Protein AF-X0KEA1-F1 (afdb_monomer_lite)

pLDDT: mean 82.16, std 13.82, range [30.66, 97.56]

Foldseek 3Di:
DVLVVLVVVVLVVVLVVLVVVVVDPDDDDVVCCVQCVDSVSSNVVSVVLPDDADSLVSVQVPDPDHDDPVSVVVGDPDDDAQAKDKDKDWDDDPPDDIDIDIDIDGRDVPDDDDDDDDPDDPVRVVVVVVVVVVVVVVVVVVCVVVVVVVCVVCVVVVVVVVVVVVVVCVVPPDPVNVVVVVVVCVVCVVVLVVQLVVQQVVLVLADPQVRHRGSDVVRSVVVCPDPVNVCCVPPNCAFDADVLVRDTHNDPVVVVVCCVDPVNVVSVPD

InterPro domains:
  IPR013087 Zinc finger C2H2-type [PF12874] (205-229)
  IPR013087 Zinc finger C2H2-type [PF12874] (240-264)
  IPR013087 Zinc finger C2H2-type [PS00028] (207-229)
  IPR013087 Zinc finger C2H2-type [PS00028] (242-264)
  IPR013087 Zinc finger C2H2-type [SM00355] (205-229)
  IPR013087 Zinc finger C2H2-type [SM00355] (240-264)
  IPR036236 Zinc finger C2H2 superfamily [SSF57667] (237-269)

Sequence (270 aa):
MEQADALTHLTKVLFLLCWCLLNLPDYQHPCYKHVCSNFATLGSLLKLAGLSCPSQLSDMLSMVTPPSLVQLKSLPDEAPRGLWGVYLLVFEKPGCLPAIYIGSGTASQGGEGSTVGLGFTPEQLEAIAEERRERERVYQEKYRKEHLEYHKEYRKEHLEYHKEYQKSLRANPTPEFRARNNRNNIKQQPGTKLRQQQAVANKTYYCPVCKVACRDHAGLVRHNNTPKHHKKTLMGDSDYICGPCDISFKYLSAYKTHCRSKGHLERTQY

Radius of gyration: 39.69 Å; chains: 1; bounding box: 100×49×113 Å

Organism: Fusarium odoratissimum (strain NRRL 54006) (NCBI:txid1089451)

Structure (mmCIF, N/CA/C/O backbone):
data_AF-X0KEA1-F1
#
_entry.id   AF-X0KEA1-F1
#
loop_
_atom_site.group_PDB
_atom_site.id
_atom_site.type_symbol
_atom_site.label_atom_id
_atom_site.label_alt_id
_atom_site.label_comp_id
_atom_site.label_asym_id
_atom_site.label_entity_id
_atom_site.label_seq_id
_atom_site.pdbx_PDB_ins_code
_atom_site.Cartn_x
_atom_site.Cartn_y
_atom_site.Cartn_z
_atom_site.occupancy
_atom_site.B_iso_or_equiv
_atom_site.auth_seq_id
_atom_site.auth_comp_id
_atom_site.auth_asym_id
_atom_site.auth_atom_id
_atom_site.pdbx_PDB_model_num
ATOM 1 N N . MET A 1 1 ? -21.680 -2.104 55.079 1.00 43.06 1 MET A N 1
ATOM 2 C CA . MET A 1 1 ? -20.614 -1.075 55.054 1.00 43.06 1 MET A CA 1
ATOM 3 C C . MET A 1 1 ? -19.546 -1.406 54.008 1.00 43.06 1 MET A C 1
ATOM 5 O O . MET A 1 1 ? -19.117 -0.510 53.304 1.00 43.06 1 MET A O 1
ATOM 9 N N . GLU A 1 2 ? -19.216 -2.687 53.831 1.00 47.44 2 GLU A N 1
ATOM 10 C CA . GLU A 1 2 ? -18.198 -3.215 52.901 1.00 47.44 2 GLU A CA 1
ATOM 11 C C . GLU A 1 2 ? -18.506 -2.994 51.399 1.00 47.44 2 GLU A C 1
ATOM 13 O O . GLU A 1 2 ? -17.644 -2.582 50.630 1.00 47.44 2 GLU A O 1
ATOM 18 N N . GLN A 1 3 ? -19.769 -3.143 50.980 1.00 45.22 3 GLN A N 1
ATOM 19 C CA . GLN A 1 3 ? -20.179 -3.014 49.569 1.00 45.22 3 GLN A CA 1
ATOM 20 C C . GLN A 1 3 ? -20.133 -1.568 49.029 1.00 45.22 3 GLN A C 1
ATOM 22 O O . GLN A 1 3 ? -19.879 -1.350 47.845 1.00 45.22 3 GLN A O 1
ATOM 27 N N . ALA A 1 4 ? -20.346 -0.571 49.899 1.00 52.44 4 ALA A N 1
ATOM 28 C CA . ALA A 1 4 ? -20.246 0.846 49.537 1.00 52.44 4 ALA A CA 1
ATOM 29 C C . ALA A 1 4 ? -18.783 1.281 49.344 1.00 52.44 4 ALA A C 1
ATOM 31 O O . ALA A 1 4 ? -18.488 2.113 48.484 1.00 52.44 4 ALA A O 1
ATOM 32 N N . ASP A 1 5 ? -17.864 0.691 50.109 1.00 56.06 5 ASP A N 1
ATOM 33 C CA . ASP A 1 5 ? -16.433 0.984 50.026 1.00 56.06 5 ASP A CA 1
ATOM 34 C C . ASP A 1 5 ? -15.822 0.357 48.760 1.00 56.06 5 ASP A C 1
ATOM 36 O O . ASP A 1 5 ? -15.125 1.022 47.992 1.00 56.06 5 ASP A O 1
ATOM 40 N N . ALA A 1 6 ? -16.212 -0.881 48.441 1.00 52.56 6 ALA A N 1
ATOM 41 C CA . ALA A 1 6 ? -15.801 -1.594 47.231 1.00 52.56 6 ALA A CA 1
ATOM 42 C C . ALA A 1 6 ? -16.227 -0.875 45.928 1.00 52.56 6 ALA A C 1
ATOM 44 O O . ALA A 1 6 ? -15.405 -0.640 45.035 1.00 52.56 6 ALA A O 1
ATOM 45 N N . LEU A 1 7 ? -17.481 -0.403 45.857 1.00 56.00 7 LEU A N 1
ATOM 46 C CA . LEU A 1 7 ? -17.979 0.419 44.743 1.00 56.00 7 LEU A CA 1
ATOM 47 C C . LEU A 1 7 ? -17.205 1.746 44.617 1.00 56.00 7 LEU A C 1
ATOM 49 O O . LEU A 1 7 ? -16.938 2.232 43.513 1.00 56.00 7 LEU A O 1
ATOM 53 N N . THR A 1 8 ? -16.783 2.312 45.750 1.00 66.62 8 THR A N 1
ATOM 54 C CA . THR A 1 8 ? -15.976 3.537 45.801 1.00 66.62 8 THR A CA 1
ATOM 55 C C . THR A 1 8 ? -14.557 3.302 45.269 1.00 66.62 8 THR A C 1
ATOM 57 O O . THR A 1 8 ? -14.023 4.156 44.557 1.00 66.62 8 THR A O 1
ATOM 60 N N . HIS A 1 9 ? -13.947 2.146 45.547 1.00 69.25 9 HIS A N 1
ATOM 61 C CA . HIS A 1 9 ? -12.633 1.776 45.013 1.00 69.25 9 HIS A CA 1
ATOM 62 C C . HIS A 1 9 ? -12.655 1.550 43.500 1.00 69.25 9 HIS A C 1
ATOM 64 O O . HIS A 1 9 ? -11.823 2.127 42.797 1.00 69.25 9 HIS A O 1
ATOM 70 N N . LEU A 1 10 ? -13.635 0.803 42.982 1.00 71.31 10 LEU A N 1
ATOM 71 C CA . LEU A 1 10 ? -13.785 0.598 41.539 1.00 71.31 10 LEU A CA 1
ATOM 72 C C . LEU A 1 10 ? -13.966 1.926 40.800 1.00 71.31 10 LEU A C 1
ATOM 74 O O . LEU A 1 10 ? -13.291 2.191 39.807 1.00 71.31 10 LEU A O 1
ATOM 78 N N . THR A 1 11 ? -14.832 2.795 41.321 1.00 73.12 11 THR A N 1
ATOM 79 C CA . THR A 1 11 ? -15.087 4.108 40.718 1.00 73.12 11 THR A CA 1
ATOM 80 C C . THR A 1 11 ? -13.820 4.967 40.691 1.00 73.12 11 THR A C 1
ATOM 82 O O . THR A 1 11 ? -13.554 5.633 39.693 1.00 73.12 11 THR A O 1
ATOM 85 N N . LYS A 1 12 ? -12.987 4.914 41.742 1.00 77.31 12 LYS A N 1
ATOM 86 C CA . LYS A 1 12 ? -11.679 5.595 41.778 1.00 77.31 12 LYS A CA 1
ATOM 87 C C . LYS A 1 12 ? -10.703 5.026 40.746 1.00 77.31 12 LYS A C 1
ATOM 89 O O . LYS A 1 12 ? -10.039 5.800 40.061 1.00 77.31 12 LYS A O 1
ATOM 94 N N . VAL A 1 13 ? -10.622 3.701 40.613 1.00 79.62 13 VAL A N 1
ATOM 95 C CA . VAL A 1 13 ? -9.750 3.044 39.625 1.00 79.62 13 VAL A CA 1
ATOM 96 C C . VAL A 1 13 ? -10.181 3.405 38.205 1.00 79.62 13 VAL A C 1
ATOM 98 O O . VAL A 1 13 ? -9.351 3.844 37.412 1.00 79.62 13 VAL A O 1
ATOM 101 N N . LEU A 1 14 ? -11.477 3.303 37.897 1.00 78.94 14 LEU A N 1
ATOM 102 C CA . LEU A 1 14 ? -12.030 3.695 36.599 1.00 78.94 14 LEU A CA 1
ATOM 103 C C . LEU A 1 14 ? -11.776 5.172 36.303 1.00 78.94 14 LEU A C 1
ATOM 105 O O . LEU A 1 14 ? -11.380 5.516 35.195 1.00 78.94 14 LEU A O 1
ATOM 109 N N . PHE A 1 15 ? -11.946 6.042 37.295 1.00 83.81 15 PHE A N 1
ATOM 110 C CA . PHE A 1 15 ? -11.674 7.466 37.152 1.00 83.81 15 PHE A CA 1
ATOM 111 C C . PHE A 1 15 ? -10.218 7.754 36.783 1.00 83.81 15 PHE A C 1
ATOM 113 O O . PHE A 1 15 ? -9.962 8.489 35.828 1.00 83.81 15 PHE A O 1
ATOM 120 N N . LEU A 1 16 ? -9.269 7.132 37.488 1.00 85.81 16 LEU A N 1
ATOM 121 C CA . LEU A 1 16 ? -7.843 7.274 37.199 1.00 85.81 16 LEU A CA 1
ATOM 122 C C . LEU A 1 16 ? -7.481 6.693 35.829 1.00 85.81 16 LEU A C 1
ATOM 124 O O . LEU A 1 16 ? -6.775 7.346 35.066 1.00 85.81 16 LEU A O 1
ATOM 128 N N . LEU A 1 17 ? -7.994 5.508 35.486 1.00 86.06 17 LEU A N 1
ATOM 129 C CA . LEU A 1 17 ? -7.761 4.885 34.182 1.00 86.06 17 LEU A CA 1
ATOM 130 C C . LEU A 1 17 ? -8.300 5.751 33.043 1.00 86.06 17 LEU A C 1
ATOM 132 O O . LEU A 1 17 ? -7.566 6.032 32.099 1.00 86.06 17 LEU A O 1
ATOM 136 N N . CYS A 1 18 ? -9.540 6.232 33.148 1.00 85.69 18 CYS A N 1
ATOM 137 C CA . CYS A 1 18 ? -10.126 7.150 32.176 1.00 85.69 18 CYS A CA 1
ATOM 138 C C . CYS A 1 18 ? -9.282 8.418 32.033 1.00 85.69 18 CYS A C 1
ATOM 140 O O . CYS A 1 18 ? -9.019 8.850 30.914 1.00 85.69 18 CYS A O 1
ATOM 142 N N . TRP A 1 19 ? -8.802 8.988 33.141 1.00 88.75 19 TRP A N 1
ATOM 143 C CA . TRP A 1 19 ? -7.927 10.155 33.087 1.00 88.75 19 TRP A CA 1
ATOM 144 C C . TRP A 1 19 ? -6.600 9.857 32.381 1.00 88.75 19 TRP A C 1
ATOM 146 O O . TRP A 1 19 ? -6.182 10.630 31.522 1.00 88.75 19 TRP A O 1
ATOM 156 N N . CYS A 1 20 ? -5.960 8.724 32.671 1.00 87.44 20 CYS A N 1
ATOM 157 C CA . CYS A 1 20 ? -4.745 8.300 31.977 1.00 87.44 20 CYS A CA 1
ATOM 158 C C . CYS A 1 20 ? -4.987 8.115 30.473 1.00 87.44 20 CYS A C 1
ATOM 160 O O . CYS A 1 20 ? -4.206 8.618 29.669 1.00 87.44 20 CYS A O 1
ATOM 162 N N . LEU A 1 21 ? -6.089 7.462 30.085 1.00 85.19 21 LEU A N 1
ATOM 163 C CA . LEU A 1 21 ? -6.462 7.252 28.682 1.00 85.19 21 LEU A CA 1
ATOM 164 C C . LEU A 1 21 ? -6.697 8.573 27.941 1.00 85.19 21 LEU A C 1
ATOM 166 O O . LEU A 1 21 ? -6.259 8.707 26.802 1.00 85.19 21 LEU A O 1
ATOM 170 N N . LEU A 1 22 ? -7.313 9.561 28.601 1.00 83.94 22 LEU A N 1
ATOM 171 C CA . LEU A 1 22 ? -7.492 10.928 28.088 1.00 83.94 22 LEU A CA 1
ATOM 172 C C . LEU A 1 22 ? -6.191 11.738 28.010 1.00 83.94 22 LEU A C 1
ATOM 174 O O . LEU A 1 22 ? -6.159 12.806 27.402 1.00 83.94 22 LEU A O 1
ATOM 178 N N . ASN A 1 23 ? -5.090 11.231 28.556 1.00 82.75 23 ASN A N 1
ATOM 179 C CA . ASN A 1 23 ? -3.780 11.876 28.491 1.00 82.75 23 ASN A CA 1
ATOM 180 C C . ASN A 1 23 ? -2.729 11.028 27.757 1.00 82.75 23 ASN A C 1
ATOM 182 O O . ASN A 1 23 ? -1.557 11.405 27.732 1.00 82.75 23 ASN A O 1
ATOM 186 N N . LEU A 1 24 ? -3.127 9.918 27.122 1.00 83.88 24 LEU A N 1
ATOM 187 C CA . LEU A 1 24 ? -2.220 9.155 26.269 1.00 83.88 24 LEU A CA 1
ATOM 188 C C . LEU A 1 24 ? -1.744 10.006 25.078 1.00 83.88 24 LEU A C 1
ATOM 190 O O . LEU A 1 24 ? -2.546 10.749 24.505 1.00 83.88 24 LEU A O 1
ATOM 194 N N . PRO A 1 25 ? -0.463 9.883 24.683 1.00 76.44 25 PRO A N 1
ATOM 195 C CA . PRO A 1 25 ? 0.113 10.632 23.565 1.00 76.44 25 PRO A CA 1
ATOM 196 C C . PRO A 1 25 ? -0.398 10.163 22.192 1.00 76.44 25 PRO A C 1
ATOM 198 O O . PRO A 1 25 ? -0.182 10.851 21.196 1.00 76.44 25 PRO A O 1
ATOM 201 N N . ASP A 1 26 ? -1.066 9.008 22.139 1.00 79.94 26 ASP A N 1
ATOM 202 C CA . ASP A 1 26 ? -1.694 8.466 20.937 1.00 79.94 26 ASP A CA 1
ATOM 203 C C . ASP A 1 26 ? -2.937 9.264 20.507 1.00 79.94 26 ASP A C 1
ATOM 205 O O . ASP A 1 26 ? -3.415 10.177 21.187 1.00 79.94 26 ASP A O 1
ATOM 209 N N . TYR A 1 27 ? -3.485 8.914 19.342 1.00 74.19 27 TYR A N 1
ATOM 210 C CA . TYR A 1 27 ? -4.684 9.555 18.816 1.00 74.19 27 TYR A CA 1
ATOM 211 C C . TYR A 1 27 ? -5.868 9.425 19.788 1.00 74.19 27 TYR A C 1
ATOM 213 O O . TYR A 1 27 ? -6.348 8.329 20.073 1.00 74.19 27 TYR A O 1
ATOM 221 N N . GLN A 1 28 ? -6.389 10.572 20.223 1.00 74.50 28 GLN A N 1
ATOM 222 C CA . GLN A 1 28 ? -7.662 10.684 20.924 1.00 74.50 28 GLN A CA 1
ATOM 223 C C . GLN A 1 28 ? -8.645 11.495 20.101 1.00 74.50 28 GLN A C 1
ATOM 225 O O . GLN A 1 28 ? -8.301 12.540 19.541 1.00 74.50 28 GLN A O 1
ATOM 230 N N . HIS A 1 29 ? -9.899 11.055 20.105 1.00 76.62 29 HIS A N 1
ATOM 231 C CA . HIS A 1 29 ? -10.962 11.800 19.459 1.00 76.62 29 HIS A CA 1
ATOM 232 C C . HIS A 1 29 ? -11.144 13.180 20.138 1.00 76.62 29 HIS A C 1
ATOM 234 O O . HIS A 1 29 ? -11.318 13.232 21.360 1.00 76.62 29 HIS A O 1
ATOM 240 N N . PRO A 1 30 ? -11.150 14.302 19.386 1.00 79.12 30 PRO A N 1
ATOM 241 C CA . PRO A 1 30 ? -11.191 15.655 19.955 1.00 79.12 30 PRO A CA 1
ATOM 242 C C . PRO A 1 30 ? -12.378 15.929 20.887 1.00 79.12 30 PRO A C 1
ATOM 244 O O . PRO A 1 30 ? -12.256 16.722 21.821 1.00 79.12 30 PRO A O 1
ATOM 247 N N . CYS A 1 31 ? -13.515 15.252 20.673 1.00 80.81 31 CYS A N 1
ATOM 248 C CA . CYS A 1 31 ? -14.700 15.419 21.522 1.00 80.81 31 CYS A CA 1
ATOM 249 C C . CYS A 1 31 ? -14.419 15.102 22.998 1.00 80.81 31 CYS A C 1
ATOM 251 O O . CYS A 1 31 ? -14.942 15.791 23.868 1.00 80.81 31 CYS A O 1
ATOM 253 N N . TYR A 1 32 ? -13.554 14.128 23.296 1.00 81.19 32 TYR A N 1
ATOM 254 C CA . TYR A 1 32 ? -13.277 13.743 24.674 1.00 81.19 32 TYR A CA 1
ATOM 255 C C . TYR A 1 32 ? -12.489 14.814 25.422 1.00 81.19 32 TYR A C 1
ATOM 257 O O . TYR A 1 32 ? -12.778 15.064 26.584 1.00 81.19 32 TYR A O 1
ATOM 265 N N . LYS A 1 33 ? -11.567 15.514 24.753 1.00 77.25 33 LYS A N 1
ATOM 266 C CA . LYS A 1 33 ? -10.853 16.656 25.348 1.00 77.25 33 LYS A CA 1
ATOM 267 C C . LYS A 1 33 ? -11.771 17.855 25.576 1.00 77.25 33 LYS A C 1
ATOM 269 O O . LYS A 1 33 ? -11.571 18.608 26.521 1.00 77.25 33 LYS A O 1
ATOM 274 N N . HIS A 1 34 ? -12.776 18.031 24.719 1.00 80.75 34 HIS A N 1
ATOM 275 C CA . HIS A 1 34 ? -13.756 19.101 24.874 1.00 80.75 34 HIS A CA 1
ATOM 276 C C . HIS A 1 34 ? -14.725 18.825 26.034 1.00 80.75 34 HIS A C 1
ATOM 278 O O . HIS A 1 34 ? -14.956 19.698 26.865 1.00 80.75 34 HIS A O 1
ATOM 284 N N . VAL A 1 35 ? -15.253 17.599 26.113 1.00 80.81 35 VAL A N 1
ATOM 285 C CA . VAL A 1 35 ? -16.221 17.185 27.142 1.00 80.81 35 VAL A CA 1
ATOM 286 C C . VAL A 1 35 ? -15.543 16.956 28.497 1.00 80.81 35 VAL A C 1
ATOM 288 O O . VAL A 1 35 ? -16.046 17.406 29.522 1.00 80.81 35 VAL A O 1
ATOM 291 N N . CYS A 1 36 ? -14.378 16.310 28.516 1.00 84.00 36 CYS A N 1
ATOM 292 C CA . CYS A 1 36 ? -13.587 16.028 29.713 1.00 84.00 36 CYS A CA 1
ATOM 293 C C . CYS A 1 36 ? -12.348 16.933 29.753 1.00 84.00 36 CYS A C 1
ATOM 295 O O . CYS A 1 36 ? -11.213 16.465 29.707 1.00 84.00 36 CYS A O 1
ATOM 297 N N . SER A 1 37 ? -12.573 18.246 29.830 1.00 80.56 37 SER A N 1
ATOM 298 C CA . SER A 1 37 ? -11.514 19.266 29.755 1.00 80.56 37 SER A CA 1
ATOM 299 C C . SER A 1 37 ? -10.554 19.281 30.946 1.00 80.56 37 SER A C 1
ATOM 301 O O . SER A 1 37 ? -9.443 19.796 30.845 1.00 80.56 37 SER A O 1
ATOM 303 N N . ASN A 1 38 ? -10.971 18.738 32.090 1.00 86.12 38 ASN A N 1
ATOM 304 C CA . ASN A 1 38 ? -10.151 18.644 33.288 1.00 86.12 38 ASN A CA 1
ATOM 305 C C . ASN A 1 38 ? -10.606 17.484 34.190 1.00 86.12 38 ASN A C 1
ATOM 307 O O . ASN A 1 38 ? -11.675 16.893 34.001 1.00 86.12 38 ASN A O 1
ATOM 311 N N . PHE A 1 39 ? -9.779 17.185 35.192 1.00 84.44 39 PHE A N 1
ATOM 312 C CA . PHE A 1 39 ? -9.980 16.088 36.137 1.00 84.44 39 PHE A CA 1
ATOM 313 C C . PHE A 1 39 ? -11.308 16.208 36.901 1.00 84.44 39 PHE A C 1
ATOM 315 O O . PHE A 1 39 ? -12.016 15.219 37.082 1.00 84.44 39 PHE A O 1
ATOM 322 N N . ALA A 1 40 ? -11.690 17.426 37.300 1.00 85.31 40 ALA A N 1
ATOM 323 C CA . ALA A 1 40 ? -12.931 17.667 38.030 1.00 85.31 40 ALA A CA 1
ATOM 324 C C . ALA A 1 40 ? -14.168 17.393 37.159 1.00 85.31 40 ALA A C 1
ATOM 326 O O . ALA A 1 40 ? -15.109 16.752 37.625 1.00 85.31 40 ALA A O 1
ATOM 327 N N . THR A 1 41 ? -14.146 17.800 35.885 1.00 86.56 41 THR A N 1
ATOM 328 C CA . THR A 1 41 ? -15.234 17.537 34.932 1.00 86.56 41 THR A CA 1
ATOM 329 C C . THR A 1 41 ? -15.446 16.039 34.728 1.00 86.56 41 THR A C 1
ATOM 331 O O . THR A 1 41 ? -16.578 15.568 34.817 1.00 86.56 41 THR A O 1
ATOM 334 N N . LEU A 1 42 ? -14.369 15.268 34.535 1.00 85.69 42 LEU A N 1
ATOM 335 C CA . LEU A 1 42 ? -14.462 13.809 34.427 1.00 85.69 42 LEU A CA 1
ATOM 336 C C . LEU A 1 42 ? -15.049 13.186 35.708 1.00 85.69 42 LEU A C 1
ATOM 338 O O . LEU A 1 42 ? -15.890 12.292 35.630 1.00 85.69 42 LEU A O 1
ATOM 342 N N . GLY A 1 43 ? -14.652 13.681 36.884 1.00 82.69 43 GLY A N 1
ATOM 343 C CA . GLY A 1 43 ? -15.173 13.199 38.164 1.00 82.69 43 GLY A CA 1
ATOM 344 C C . GLY A 1 43 ? -16.674 13.457 38.321 1.00 82.69 43 GLY A C 1
ATOM 345 O O . GLY A 1 43 ? -17.409 12.581 38.777 1.00 82.69 43 GLY A O 1
ATOM 346 N N . SER A 1 44 ? -17.147 14.632 37.900 1.00 83.94 44 SER A N 1
ATOM 347 C CA . SER A 1 44 ? -18.575 14.968 37.877 1.00 83.94 44 SER A CA 1
ATOM 348 C C . SER A 1 44 ? -19.357 14.093 36.897 1.00 83.94 44 SER A C 1
ATOM 350 O O . SER A 1 44 ? -20.436 13.617 37.242 1.00 83.94 44 SER A O 1
ATOM 352 N N . LEU A 1 45 ? -18.801 13.822 35.712 1.00 83.19 45 LEU A N 1
ATOM 353 C CA . LEU A 1 45 ? -19.426 12.952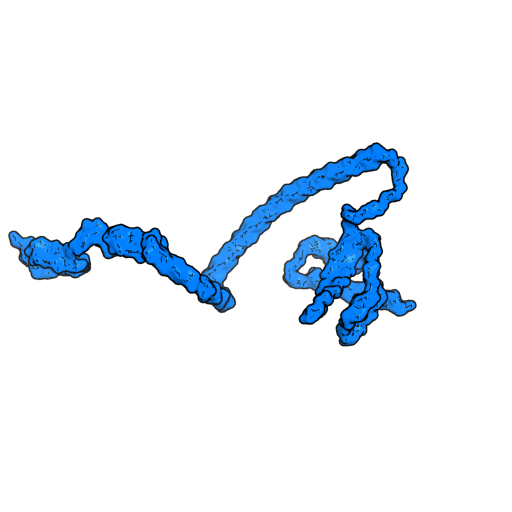 34.712 1.00 83.19 45 LEU A CA 1
ATOM 354 C C . LEU A 1 45 ? -19.557 11.508 35.205 1.00 83.19 45 LEU A C 1
ATOM 356 O O . LEU A 1 45 ? -20.616 10.913 35.042 1.00 83.19 45 LEU A O 1
ATO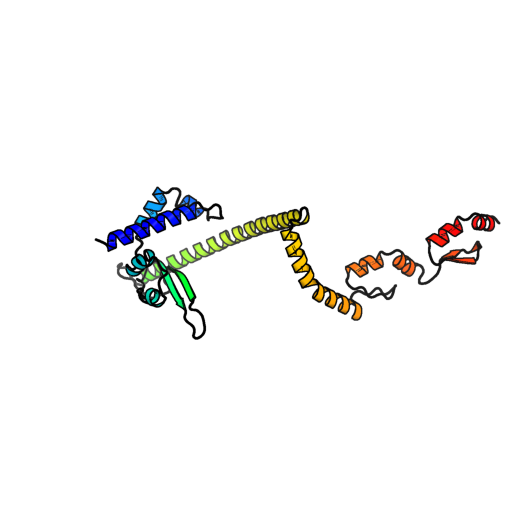M 360 N N . LEU A 1 46 ? -18.528 10.956 35.854 1.00 79.50 46 LEU A N 1
ATOM 361 C CA . LEU A 1 46 ? -18.592 9.599 36.410 1.00 79.50 46 LEU A CA 1
ATOM 362 C C . LEU A 1 46 ? -19.587 9.482 37.564 1.00 79.50 46 LEU A C 1
ATOM 364 O O . LEU A 1 46 ? -20.295 8.482 37.655 1.00 79.50 46 LEU A O 1
ATOM 368 N N . LYS A 1 47 ? -19.679 10.508 38.418 1.00 79.88 47 LYS A N 1
ATOM 369 C CA . LYS A 1 47 ? -20.715 10.566 39.459 1.00 79.88 47 LYS A CA 1
ATOM 370 C C . LYS A 1 47 ? -22.114 10.604 38.847 1.00 79.88 47 LYS A C 1
ATOM 372 O O . LYS A 1 47 ? -22.989 9.881 39.306 1.00 79.88 47 LYS A O 1
ATOM 377 N N . LEU A 1 48 ? -22.309 11.416 37.806 1.00 81.88 48 LEU A N 1
ATOM 378 C CA . LEU A 1 48 ? -23.591 11.536 37.112 1.00 81.88 48 LEU A CA 1
ATOM 379 C C . LEU A 1 48 ? -23.967 10.254 36.354 1.00 81.88 48 LEU A C 1
ATOM 381 O O . LEU A 1 48 ? -25.144 9.924 36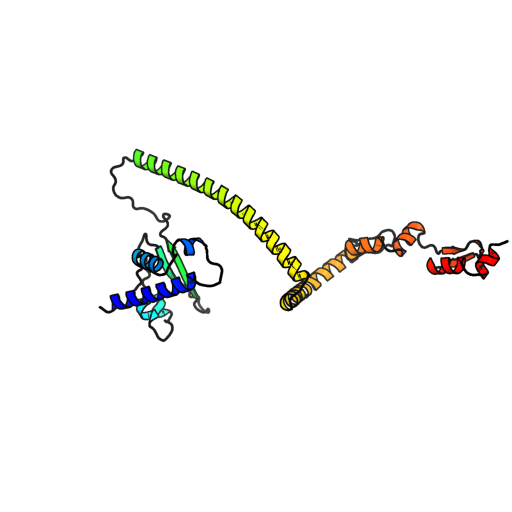.268 1.00 81.88 48 LEU A O 1
ATOM 385 N N . ALA A 1 49 ? -22.976 9.522 35.838 1.00 78.81 49 ALA A N 1
ATOM 386 C CA . ALA A 1 49 ? -23.185 8.271 35.115 1.00 78.81 49 ALA A CA 1
ATOM 387 C C . ALA A 1 49 ? -23.771 7.153 35.992 1.00 78.81 49 ALA A C 1
ATOM 389 O O . ALA A 1 49 ? -24.333 6.208 35.446 1.00 78.81 49 ALA A O 1
ATOM 390 N N . GLY A 1 50 ? -23.645 7.242 37.324 1.00 77.94 50 GLY A N 1
ATOM 391 C CA . GLY A 1 50 ? -24.285 6.300 38.246 1.00 77.94 50 GLY A CA 1
ATOM 392 C C . GLY A 1 50 ? -23.892 4.841 37.996 1.00 77.94 50 GLY A C 1
ATOM 393 O O . GLY A 1 50 ? -24.748 3.959 38.038 1.00 77.94 50 GLY A O 1
ATOM 394 N N . LEU A 1 51 ? -22.612 4.591 37.685 1.00 77.00 51 LEU A N 1
ATOM 395 C 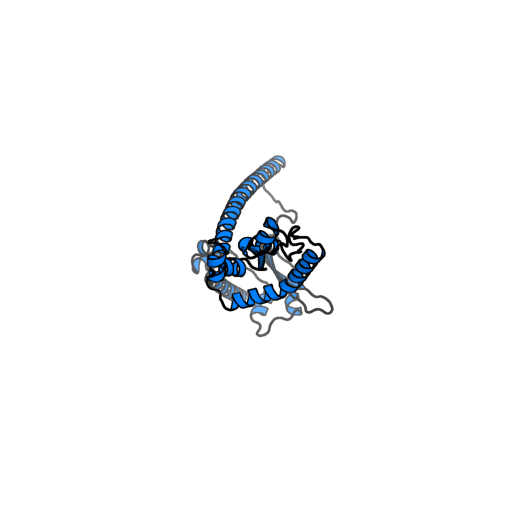CA . LEU A 1 51 ? -22.123 3.252 37.358 1.00 77.00 51 LEU A CA 1
ATOM 396 C C . LEU A 1 51 ? -22.370 2.284 38.520 1.00 77.00 51 LEU A C 1
ATOM 398 O O . LEU A 1 51 ? -22.045 2.571 39.671 1.00 77.00 51 LEU A O 1
ATOM 402 N N . SER A 1 52 ? -22.904 1.112 38.191 1.00 76.25 52 SER A N 1
ATOM 403 C CA . SER A 1 52 ? -23.086 0.004 39.123 1.00 76.25 52 SER A CA 1
ATOM 404 C C . SER A 1 52 ? -22.420 -1.249 38.565 1.00 76.25 52 SER A C 1
ATOM 406 O O . SER A 1 52 ? -22.312 -1.427 37.351 1.00 76.25 52 SER A O 1
ATOM 408 N N . CYS A 1 53 ? -21.937 -2.109 39.455 1.00 75.31 53 CYS A N 1
ATOM 409 C CA . CYS A 1 53 ? -21.365 -3.400 39.103 1.00 75.31 53 CYS A CA 1
ATOM 410 C C . CYS A 1 53 ? -21.876 -4.476 40.070 1.00 75.31 53 CYS A C 1
ATOM 412 O O . CYS A 1 53 ? -22.167 -4.163 41.230 1.00 75.31 53 CYS A O 1
ATOM 414 N N . PRO A 1 54 ? -21.941 -5.749 39.645 1.00 76.25 54 PRO A N 1
ATOM 415 C CA . PRO A 1 54 ? -22.151 -6.856 40.572 1.00 76.25 54 PRO A CA 1
ATOM 416 C C . PRO A 1 54 ? -21.069 -6.851 41.662 1.00 76.25 54 PRO A C 1
ATOM 418 O O . PRO A 1 54 ? -19.893 -6.653 41.354 1.00 76.25 54 PRO A O 1
ATOM 421 N N . SER A 1 55 ? -21.434 -7.095 42.925 1.00 74.81 55 SER A N 1
ATOM 422 C CA . SER A 1 55 ? -20.462 -7.147 44.037 1.00 74.81 55 SER A CA 1
ATOM 423 C C . SER A 1 55 ? -19.356 -8.168 43.792 1.00 74.81 55 SER A C 1
ATOM 425 O O . SER A 1 55 ? -18.186 -7.865 43.986 1.00 74.81 55 SER A O 1
ATOM 427 N N . GLN A 1 56 ? -19.728 -9.321 43.241 1.00 80.31 56 GLN A N 1
ATOM 428 C CA . GLN A 1 56 ? -18.815 -10.403 42.879 1.00 80.31 56 GLN A CA 1
ATOM 429 C C . GLN A 1 56 ? -17.697 -9.939 41.934 1.00 80.31 56 GLN A C 1
ATOM 431 O O . GLN A 1 56 ? -16.564 -10.395 42.046 1.00 80.31 56 GLN A O 1
ATOM 436 N N . LEU A 1 57 ? -17.990 -9.012 41.013 1.00 77.44 57 LEU A N 1
ATOM 437 C CA . LEU A 1 57 ? -16.977 -8.458 40.115 1.00 77.44 57 LEU A CA 1
ATOM 438 C C . LEU A 1 57 ? -15.989 -7.568 40.879 1.00 77.44 57 LEU A C 1
ATOM 440 O O . LEU A 1 57 ? -14.796 -7.579 40.588 1.00 77.44 57 LEU A O 1
ATOM 444 N N . SER A 1 58 ? -16.470 -6.821 41.873 1.00 73.56 58 SER A N 1
ATOM 445 C CA . SER A 1 58 ? -15.606 -6.018 42.738 1.00 73.56 58 SER A CA 1
ATOM 446 C C . SER A 1 58 ? -14.669 -6.890 43.575 1.00 73.56 58 SER A C 1
ATOM 448 O O . SER A 1 58 ? -13.494 -6.551 43.727 1.00 73.56 58 SER A O 1
ATOM 450 N N . ASP A 1 59 ? -15.166 -8.023 44.070 1.00 79.25 59 ASP A N 1
ATOM 451 C CA . ASP A 1 59 ? -14.357 -8.995 44.808 1.00 79.25 59 ASP A CA 1
ATOM 452 C C . ASP A 1 59 ? -13.266 -9.579 43.899 1.00 79.25 59 ASP A C 1
ATOM 454 O O . ASP A 1 59 ? -12.096 -9.640 44.283 1.00 79.25 59 ASP A O 1
ATOM 458 N N . MET A 1 60 ? -13.618 -9.910 42.648 1.00 83.94 60 MET A N 1
ATOM 459 C CA . MET A 1 60 ? -12.669 -10.408 41.645 1.00 83.94 60 MET A CA 1
ATOM 460 C C . MET A 1 60 ? -11.545 -9.418 41.330 1.00 83.94 60 MET A C 1
ATOM 462 O O . MET A 1 60 ? -10.410 -9.836 41.113 1.00 83.94 60 MET A O 1
ATOM 466 N N . LEU A 1 61 ? -11.823 -8.112 41.325 1.00 75.25 61 LEU A N 1
ATOM 467 C CA . LEU A 1 61 ? -10.808 -7.085 41.060 1.00 75.25 61 LEU A CA 1
ATOM 468 C C . LEU A 1 61 ? -9.765 -6.954 42.170 1.00 75.25 61 LEU A C 1
ATOM 470 O O . LEU A 1 61 ? -8.679 -6.431 41.928 1.00 75.25 61 LEU A O 1
ATOM 474 N N . SER A 1 62 ? -10.093 -7.430 43.368 1.00 77.69 62 SER A N 1
ATOM 475 C CA . SER A 1 62 ? -9.202 -7.407 44.527 1.00 77.69 62 SER A CA 1
ATOM 476 C C . SER A 1 62 ? -8.474 -8.744 44.725 1.00 77.69 62 SER A C 1
ATOM 478 O O . SER A 1 62 ? -7.710 -8.897 45.679 1.00 77.69 62 SER A O 1
ATOM 480 N N . MET A 1 63 ? -8.680 -9.724 43.833 1.00 82.81 63 MET A N 1
ATOM 481 C CA . MET A 1 63 ? -7.998 -11.015 43.888 1.00 82.81 63 MET A CA 1
ATOM 482 C C . MET A 1 63 ? -6.522 -10.891 43.488 1.00 82.81 63 MET A C 1
ATOM 484 O O . MET A 1 63 ? -6.167 -10.273 42.489 1.00 82.81 63 MET A O 1
ATOM 488 N N . VAL A 1 64 ? -5.652 -11.573 44.238 1.00 86.62 64 VAL A N 1
ATOM 489 C CA . VAL A 1 64 ? -4.207 -11.670 43.944 1.00 86.62 64 VAL A CA 1
ATOM 490 C C . VAL A 1 64 ? -3.931 -12.584 42.740 1.00 86.62 64 VAL A C 1
ATOM 492 O O . VAL A 1 64 ? -2.873 -12.515 42.118 1.00 86.62 64 VAL A O 1
ATOM 495 N N . THR A 1 65 ? -4.886 -13.450 42.397 1.00 85.44 65 THR A N 1
ATOM 496 C CA . THR A 1 65 ? -4.820 -14.354 41.243 1.00 85.44 65 THR A CA 1
ATOM 497 C C . THR A 1 65 ? -5.978 -14.072 40.284 1.00 85.44 65 THR A C 1
ATOM 499 O O . THR A 1 65 ? -7.052 -13.683 40.744 1.00 85.44 65 THR A O 1
ATOM 502 N N . PRO A 1 66 ? -5.794 -14.252 38.962 1.00 84.19 66 PRO A N 1
ATOM 503 C CA . PRO A 1 66 ? -6.879 -14.072 38.002 1.00 84.19 66 PRO A CA 1
ATOM 504 C C . PRO A 1 66 ? -8.083 -14.976 38.323 1.00 84.19 66 PRO A C 1
ATOM 506 O O . PRO A 1 66 ? -7.878 -16.137 38.691 1.00 84.19 66 PRO A O 1
ATOM 509 N N . PRO A 1 67 ? -9.328 -14.492 38.158 1.00 86.56 67 PRO A N 1
ATOM 510 C CA . PRO A 1 67 ? -10.515 -15.296 38.419 1.00 86.56 67 PRO A CA 1
ATOM 511 C C . PRO A 1 67 ? -10.596 -16.490 37.460 1.00 86.56 67 PRO A C 1
ATOM 513 O O . PRO A 1 67 ? -10.301 -16.388 36.268 1.00 86.56 67 PRO A O 1
ATOM 516 N N . SER A 1 68 ? -11.026 -17.636 37.985 1.00 88.25 68 SER A N 1
ATOM 517 C CA . SER A 1 68 ? -11.311 -18.825 37.182 1.00 88.25 68 SER A CA 1
ATOM 518 C C . SER A 1 68 ? -12.547 -18.624 36.296 1.00 88.25 68 SER A C 1
ATOM 520 O O . SER A 1 68 ? -13.407 -17.786 36.565 1.00 88.25 68 SER A O 1
ATOM 522 N N . LEU A 1 69 ? -12.697 -19.453 35.259 1.00 85.31 69 LEU A N 1
ATOM 523 C CA . LEU A 1 69 ? -13.884 -19.418 34.393 1.00 85.31 69 LEU A CA 1
ATOM 524 C C . LEU A 1 69 ? -15.179 -19.728 35.148 1.00 85.31 69 LEU A C 1
ATOM 526 O O . LEU A 1 69 ? -16.226 -19.193 34.802 1.00 85.31 69 LEU A O 1
ATOM 530 N N . VAL A 1 70 ? -15.107 -20.567 36.185 1.00 85.38 70 VAL A N 1
ATOM 531 C CA . VAL A 1 70 ? -16.256 -20.882 37.044 1.00 85.38 70 VAL A CA 1
ATOM 532 C C . VAL A 1 70 ? -16.708 -19.637 37.803 1.00 85.38 70 VAL A C 1
ATOM 534 O O . VAL A 1 70 ? -17.899 -19.357 37.852 1.00 85.38 70 VAL A O 1
ATOM 537 N N . GLN A 1 71 ? -15.760 -18.856 38.327 1.00 86.25 71 GLN A N 1
ATOM 538 C CA . GLN A 1 71 ? -16.050 -17.585 38.993 1.00 86.25 71 GLN A CA 1
ATOM 539 C C . GLN A 1 71 ? -16.598 -16.549 38.007 1.00 86.25 71 GLN A C 1
ATOM 541 O O . GLN A 1 71 ? -17.580 -15.885 38.304 1.00 86.25 71 GLN A O 1
ATOM 546 N N . LEU A 1 72 ? -16.039 -16.443 36.799 1.00 85.56 72 LEU A N 1
ATOM 547 C CA . LEU A 1 72 ? -16.575 -15.525 35.783 1.00 85.56 72 LEU A CA 1
ATOM 548 C C . LEU A 1 72 ? -18.013 -15.874 35.379 1.00 85.56 72 LEU A C 1
ATOM 550 O O . LEU A 1 72 ? -18.823 -14.981 35.154 1.00 85.56 72 LEU A O 1
ATOM 554 N N . LYS A 1 73 ? -18.341 -17.165 35.320 1.00 84.50 73 LYS A N 1
ATOM 555 C CA . LYS A 1 73 ? -19.692 -17.653 35.022 1.00 84.50 73 LYS A CA 1
ATOM 556 C C . LYS A 1 73 ? -20.670 -17.547 36.190 1.00 84.50 73 LYS A C 1
ATOM 558 O O . LYS A 1 73 ? -21.857 -17.737 35.966 1.00 84.50 73 LYS A O 1
ATOM 563 N N . SER A 1 74 ? -20.202 -17.279 37.411 1.00 85.31 74 SER A N 1
ATOM 564 C CA . SER A 1 74 ? -21.100 -17.047 38.547 1.00 85.31 74 SER A CA 1
ATOM 565 C C . SER A 1 74 ? -21.662 -15.625 38.575 1.00 85.31 74 SER A C 1
ATOM 567 O O . SER A 1 74 ? -22.549 -15.353 39.382 1.00 85.31 74 SER A O 1
ATOM 569 N N . LEU A 1 75 ? -21.137 -14.728 37.727 1.00 83.06 75 LEU A N 1
ATOM 570 C CA . LEU A 1 75 ? -21.651 -13.370 37.579 1.00 83.06 75 LEU A CA 1
ATOM 571 C C . LEU A 1 75 ? -23.115 -13.395 37.110 1.00 83.06 75 LEU A C 1
ATOM 573 O O . LEU A 1 75 ? -23.485 -14.291 36.351 1.00 83.06 75 LEU A O 1
ATOM 577 N N . PRO A 1 76 ? -23.937 -12.407 37.515 1.00 80.44 76 PRO A N 1
ATOM 578 C CA . PRO A 1 76 ? -25.318 -12.307 37.056 1.00 80.44 76 PRO A CA 1
ATOM 579 C C . PRO A 1 76 ? -25.407 -12.289 35.526 1.00 80.44 76 PRO A C 1
ATOM 581 O O . PRO A 1 76 ? -24.720 -11.501 34.872 1.00 80.44 76 PRO A O 1
ATOM 584 N N . ASP A 1 77 ? -26.265 -13.138 34.969 1.00 75.31 77 ASP A N 1
ATOM 585 C CA . ASP A 1 77 ? -26.581 -13.219 33.539 1.00 75.31 77 ASP A CA 1
ATOM 586 C C . ASP A 1 77 ? -27.770 -12.322 33.143 1.00 75.31 77 ASP A C 1
ATOM 588 O O . ASP A 1 77 ? -28.025 -12.090 31.959 1.00 75.31 77 ASP A O 1
ATOM 592 N N . GLU A 1 78 ? -28.457 -11.748 34.131 1.00 70.94 78 GLU A N 1
ATOM 593 C CA . GLU A 1 78 ? -29.553 -10.802 33.951 1.00 70.94 78 GLU A CA 1
ATOM 594 C C . GLU A 1 78 ? -29.043 -9.355 33.833 1.00 70.94 78 GLU A C 1
ATOM 596 O O . GLU A 1 78 ? -28.481 -8.780 34.769 1.00 70.94 78 GLU A O 1
ATOM 601 N N . ALA A 1 79 ? -29.289 -8.728 32.679 1.00 67.38 79 ALA A N 1
ATOM 602 C CA . ALA A 1 79 ? -29.020 -7.310 32.459 1.00 67.38 79 ALA A CA 1
ATOM 603 C C . ALA A 1 79 ? -30.310 -6.477 32.612 1.00 67.38 79 ALA A C 1
ATOM 605 O O . ALA A 1 79 ? -31.321 -6.793 31.972 1.00 67.38 79 ALA A O 1
ATOM 606 N N . PRO A 1 80 ? -30.304 -5.379 33.393 1.00 69.00 80 PRO A N 1
ATOM 607 C CA . PRO A 1 80 ? -31.446 -4.475 33.464 1.00 69.00 80 PRO A CA 1
ATOM 608 C C . PRO A 1 80 ? -31.781 -3.890 32.087 1.00 69.00 80 PRO A C 1
ATOM 610 O O . PRO A 1 80 ? -30.909 -3.391 31.369 1.00 69.00 80 PRO A O 1
ATOM 613 N N . ARG A 1 81 ? -33.065 -3.918 31.717 1.00 68.62 81 ARG A N 1
ATOM 614 C CA . ARG A 1 81 ? -33.535 -3.326 30.457 1.00 68.62 81 ARG A CA 1
ATOM 615 C C . ARG A 1 81 ? -33.371 -1.807 30.474 1.00 68.62 81 ARG A C 1
ATOM 617 O O . ARG A 1 81 ? -33.534 -1.168 31.508 1.00 68.62 81 ARG A O 1
ATOM 624 N N . GLY A 1 82 ? -33.111 -1.222 29.306 1.00 70.31 82 GLY A N 1
ATOM 625 C CA . GLY A 1 82 ? -33.067 0.235 29.142 1.00 70.31 82 GLY A CA 1
ATOM 626 C C . GLY A 1 82 ? -31.748 0.897 29.546 1.00 70.31 82 GLY A C 1
ATOM 627 O O . GLY A 1 82 ? -31.625 2.109 29.394 1.00 70.31 82 GLY A O 1
ATOM 628 N N . LEU A 1 83 ? -30.764 0.138 30.036 1.00 72.50 83 LEU A N 1
ATOM 629 C CA . LEU A 1 83 ? -29.472 0.677 30.457 1.00 72.50 83 LEU A CA 1
ATOM 630 C C . LEU A 1 83 ? -28.377 0.419 29.420 1.00 72.50 83 LEU A C 1
ATOM 632 O O . LEU A 1 83 ? -28.434 -0.526 28.631 1.00 72.50 83 LEU A O 1
ATOM 636 N N . TRP A 1 84 ? -27.373 1.293 29.423 1.00 79.81 84 TRP A N 1
ATOM 637 C CA . TRP A 1 84 ? -26.087 1.015 28.798 1.00 79.81 84 TRP A CA 1
ATOM 638 C C . TRP A 1 84 ? -25.220 0.227 29.773 1.00 79.81 84 TRP A C 1
ATOM 640 O O . TRP A 1 84 ? -25.153 0.575 30.952 1.00 79.81 84 TRP A O 1
ATOM 650 N N . GLY A 1 85 ? -24.546 -0.810 29.289 1.00 80.56 85 GLY A N 1
ATOM 651 C CA . GLY A 1 85 ? -23.707 -1.656 30.126 1.00 80.56 85 GLY A CA 1
ATOM 652 C C . GLY A 1 85 ? -22.513 -2.235 29.385 1.00 80.56 85 GLY A C 1
ATOM 653 O O . GLY A 1 85 ? -22.479 -2.299 28.154 1.00 80.56 85 GLY A O 1
ATOM 654 N N . VAL A 1 86 ? -21.533 -2.671 30.171 1.00 80.94 86 VAL A N 1
ATOM 655 C CA . VAL A 1 86 ? -20.411 -3.502 29.728 1.00 80.94 86 VAL A CA 1
ATOM 656 C C . VAL A 1 86 ? -20.724 -4.938 30.127 1.00 80.94 86 VAL A C 1
ATOM 658 O O . VAL A 1 86 ? -21.132 -5.184 31.260 1.00 80.94 86 VAL A O 1
ATOM 661 N N . TYR A 1 87 ? -20.543 -5.875 29.205 1.00 81.44 87 TYR A N 1
ATOM 662 C CA . TYR A 1 87 ? -20.826 -7.290 29.415 1.00 81.44 87 TYR A CA 1
ATOM 663 C C . TYR A 1 87 ? -19.609 -8.151 29.077 1.00 81.44 87 TYR A C 1
ATOM 665 O O . TYR A 1 87 ? -18.746 -7.763 28.285 1.00 81.44 87 TYR A O 1
ATOM 673 N N . LEU A 1 88 ? -19.559 -9.337 29.683 1.00 83.69 88 LEU A N 1
ATOM 674 C CA . LEU A 1 88 ? -18.521 -10.339 29.477 1.00 83.69 88 LEU A CA 1
ATOM 675 C C . LEU A 1 88 ? -19.173 -11.642 29.009 1.00 83.69 88 LEU A C 1
ATOM 677 O O . LEU A 1 88 ? -20.108 -12.125 29.638 1.00 83.69 88 LEU A O 1
ATOM 681 N N . LEU A 1 89 ? -18.669 -12.216 27.918 1.00 82.94 89 LEU A N 1
ATOM 682 C CA . LEU A 1 89 ? -19.076 -13.524 27.408 1.00 82.94 89 LEU A CA 1
ATOM 683 C C . LEU A 1 89 ? -17.920 -14.511 27.539 1.00 82.94 89 LEU A C 1
ATOM 685 O O . LEU A 1 89 ? -16.786 -14.203 27.165 1.00 82.94 89 LEU A O 1
ATOM 689 N N . VAL A 1 90 ? -18.222 -15.713 28.027 1.00 85.06 90 VAL A N 1
ATOM 690 C CA . VAL A 1 90 ? -17.283 -16.838 28.079 1.00 85.06 90 VAL A CA 1
ATOM 691 C C . VAL A 1 90 ? -17.666 -17.842 26.995 1.00 85.06 90 VAL A C 1
ATOM 693 O O . VAL A 1 90 ? -18.738 -18.439 27.043 1.00 85.06 90 VAL A O 1
ATOM 696 N N . PHE A 1 91 ? -16.783 -18.039 26.020 1.00 83.44 91 PHE A N 1
ATOM 697 C CA . PHE A 1 91 ? -16.936 -19.019 24.952 1.00 83.44 91 PHE A CA 1
ATOM 698 C C . PHE A 1 91 ? -16.154 -20.285 25.275 1.00 83.44 91 PHE A C 1
ATOM 700 O O . PHE A 1 91 ? -14.935 -20.251 25.451 1.00 83.44 91 PHE A O 1
ATOM 707 N N . GLU A 1 92 ? -16.845 -21.419 25.273 1.00 84.31 92 GLU A N 1
ATOM 708 C CA . GLU A 1 92 ? -16.236 -22.734 25.427 1.00 84.31 92 GLU A CA 1
ATOM 709 C C . GLU A 1 92 ? -16.536 -23.602 24.215 1.00 84.31 92 GLU A C 1
ATOM 711 O O . GLU A 1 92 ? -17.657 -23.652 23.711 1.00 84.31 92 GLU A O 1
ATOM 716 N N . LYS A 1 93 ? -15.509 -24.312 23.755 1.00 85.12 93 LYS A N 1
ATOM 717 C CA . LYS A 1 93 ? -15.626 -25.293 22.686 1.00 85.12 93 LYS A CA 1
ATOM 718 C C . LYS A 1 93 ? -14.826 -26.536 23.077 1.00 85.12 93 LYS A C 1
ATOM 720 O O . LYS A 1 93 ? -13.656 -26.387 23.435 1.00 85.12 93 LYS A O 1
ATOM 725 N N . PRO A 1 94 ? -15.405 -27.750 22.994 1.00 85.94 94 PRO A N 1
ATOM 726 C CA . PRO A 1 94 ? -14.687 -28.980 23.309 1.00 85.94 94 PRO A CA 1
ATOM 727 C C . PRO A 1 94 ? -13.363 -29.086 22.542 1.00 85.94 94 PRO A C 1
ATOM 729 O O . PRO A 1 94 ? -13.309 -28.832 21.337 1.00 85.94 94 PRO A O 1
ATOM 732 N N . GLY A 1 95 ? -12.289 -29.432 23.253 1.00 88.25 95 GLY A N 1
ATOM 733 C CA . GLY A 1 95 ? -10.940 -29.543 22.687 1.00 88.25 95 GLY A CA 1
ATOM 734 C C . GLY A 1 95 ? -10.251 -28.210 22.362 1.00 88.25 95 GLY A C 1
ATOM 735 O O . GLY A 1 95 ? -9.173 -28.226 21.776 1.00 88.25 95 GLY A O 1
ATOM 736 N N . CYS A 1 96 ? -10.841 -27.065 22.720 1.00 84.44 96 CYS A N 1
ATOM 737 C CA . CYS A 1 96 ? -10.256 -25.738 22.525 1.00 84.44 96 CYS A CA 1
ATOM 738 C C . CYS A 1 96 ? -10.079 -25.018 23.866 1.00 84.44 96 CYS A C 1
ATOM 740 O O . CYS A 1 96 ? -10.812 -25.271 24.822 1.00 84.44 96 CYS A O 1
ATOM 742 N N . LEU A 1 97 ? -9.129 -24.082 23.920 1.00 81.88 97 LEU A N 1
ATOM 743 C CA . LEU A 1 97 ? -9.016 -23.176 25.060 1.00 81.88 97 LEU A CA 1
ATOM 744 C C . LEU A 1 97 ? -10.238 -22.241 25.109 1.00 81.88 97 LEU A C 1
ATOM 746 O O . LEU A 1 97 ? -10.640 -21.728 24.059 1.00 81.88 97 LEU A O 1
ATOM 750 N N . PRO A 1 98 ? -10.822 -22.003 26.295 1.00 83.88 98 PRO A N 1
ATOM 751 C CA . PRO A 1 98 ? -11.906 -21.043 26.461 1.00 83.88 98 PRO A CA 1
ATOM 752 C C . PRO A 1 98 ? -11.470 -19.624 26.087 1.00 83.88 98 PRO A C 1
ATOM 754 O O . PRO A 1 98 ? -10.331 -19.227 26.340 1.00 83.88 98 PRO A O 1
ATOM 757 N N . ALA A 1 99 ? -12.384 -18.857 25.499 1.00 85.19 99 ALA A N 1
ATOM 758 C CA . ALA A 1 99 ? -12.150 -17.473 25.102 1.00 85.19 99 ALA A CA 1
ATOM 759 C C . ALA A 1 99 ? -13.103 -16.533 25.839 1.00 85.19 99 ALA A C 1
ATOM 761 O O . ALA A 1 99 ? -14.260 -16.869 26.079 1.00 85.19 99 ALA A O 1
ATOM 762 N N . ILE A 1 100 ? -12.619 -15.340 26.174 1.00 84.00 100 ILE A N 1
ATOM 763 C CA . ILE A 1 100 ? -13.414 -14.295 26.819 1.00 84.00 100 ILE A CA 1
ATOM 764 C C . ILE A 1 100 ? -13.603 -13.153 25.824 1.00 84.00 100 ILE A C 1
ATOM 766 O O . ILE A 1 100 ? -12.650 -12.727 25.171 1.00 84.00 100 ILE A O 1
ATOM 770 N N . TYR A 1 101 ? -14.828 -12.648 25.729 1.00 81.00 101 TYR A N 1
ATOM 771 C CA . TYR A 1 101 ? -15.157 -11.429 25.004 1.00 81.00 101 TYR A CA 1
ATOM 772 C C . TYR A 1 101 ? -15.732 -10.396 25.965 1.00 81.00 101 TYR A C 1
ATOM 774 O O . TYR A 1 101 ? -16.599 -10.721 26.770 1.00 81.00 101 TYR A O 1
ATOM 782 N N . ILE A 1 102 ? -15.262 -9.156 25.864 1.00 83.38 102 ILE A N 1
ATOM 783 C CA . ILE A 1 102 ? -15.774 -8.021 26.633 1.00 83.38 102 ILE A CA 1
ATOM 784 C C . ILE A 1 102 ? -16.334 -7.016 25.631 1.00 83.38 102 ILE A C 1
ATOM 786 O O . ILE A 1 102 ? -15.621 -6.583 24.724 1.00 83.38 102 ILE A O 1
ATOM 790 N N . GLY A 1 103 ? -17.607 -6.667 25.787 1.00 78.75 103 GLY A N 1
ATOM 791 C CA . GLY A 1 103 ? -18.321 -5.745 24.908 1.00 78.75 103 GLY A CA 1
ATOM 792 C C . GLY A 1 103 ? -19.100 -4.694 25.692 1.00 78.75 103 GLY A C 1
ATOM 793 O O . GLY A 1 103 ? -19.213 -4.766 26.913 1.00 78.75 103 GLY A O 1
ATOM 794 N N . SER A 1 104 ? -19.650 -3.708 24.987 1.00 81.56 104 SER A N 1
ATOM 795 C CA . SER A 1 104 ? -20.595 -2.737 25.544 1.00 81.56 104 SER A CA 1
ATOM 796 C C . SER A 1 104 ? -21.852 -2.656 24.680 1.00 81.56 104 SER A C 1
ATOM 798 O O . SER A 1 104 ? -21.812 -2.954 23.485 1.00 81.56 104 SER A O 1
ATOM 800 N N . GLY A 1 105 ? -22.985 -2.302 25.283 1.00 72.00 105 GLY A N 1
ATOM 801 C CA . GLY A 1 105 ? -24.268 -2.214 24.587 1.00 72.00 105 GLY A CA 1
ATOM 802 C C . GLY A 1 105 ? -25.221 -1.235 25.260 1.00 72.00 105 GLY A C 1
ATOM 803 O O . GLY A 1 105 ? -25.205 -1.094 26.477 1.00 72.00 105 GLY A O 1
ATOM 804 N N . THR A 1 106 ? -26.030 -0.537 24.464 1.00 63.53 106 THR A N 1
ATOM 805 C CA . THR A 1 106 ? -27.214 0.211 24.913 1.00 63.53 106 THR A CA 1
ATOM 806 C C . THR A 1 106 ? -28.460 -0.631 24.650 1.00 63.53 106 THR A C 1
ATOM 808 O O . THR A 1 106 ? -28.490 -1.413 23.699 1.00 63.53 106 THR A O 1
ATOM 811 N N . ALA A 1 107 ? -29.519 -0.442 25.437 1.00 55.56 107 ALA A N 1
ATOM 812 C CA . ALA A 1 107 ? -30.844 -0.883 25.024 1.00 55.56 107 ALA A CA 1
ATOM 813 C C . ALA A 1 107 ? -31.250 -0.117 23.753 1.00 55.56 107 ALA A C 1
ATOM 815 O O . ALA A 1 107 ? -31.635 1.051 23.809 1.00 55.56 107 ALA A O 1
ATOM 816 N N . SER A 1 108 ? -31.122 -0.746 22.590 1.00 45.09 108 SER A N 1
ATOM 817 C CA . SER A 1 108 ? -31.739 -0.241 21.372 1.00 45.09 108 SER A CA 1
ATOM 818 C C . SER A 1 108 ? -33.243 -0.508 21.446 1.00 45.09 108 SER A C 1
ATOM 820 O O . SER A 1 108 ? -33.674 -1.609 21.798 1.00 45.09 108 SER A O 1
ATOM 822 N N . GLN A 1 109 ? -34.061 0.480 21.072 1.00 43.00 109 GLN A N 1
ATOM 823 C CA . GLN A 1 109 ? -35.448 0.234 20.665 1.00 43.00 109 GLN A CA 1
ATOM 824 C C . GLN A 1 109 ? -35.463 -0.503 19.315 1.00 43.00 109 GLN A C 1
ATOM 826 O O . GLN A 1 109 ? -35.841 0.027 18.279 1.00 43.00 109 GLN A O 1
ATOM 831 N N . GLY A 1 110 ? -34.970 -1.735 19.342 1.00 38.00 110 GLY A N 1
ATOM 832 C CA . GLY A 1 110 ? -35.354 -2.824 18.452 1.00 38.00 110 GLY A CA 1
ATOM 833 C C . GLY A 1 110 ? -35.874 -4.029 19.246 1.00 38.00 110 GLY A C 1
ATOM 834 O O . GLY A 1 110 ? -36.197 -5.047 18.648 1.00 38.00 110 GLY A O 1
ATOM 835 N N . GLY A 1 111 ? -35.947 -3.921 20.581 1.00 30.66 111 GLY A N 1
ATOM 836 C CA . GLY A 1 111 ? -36.649 -4.851 21.462 1.00 30.66 111 GLY A CA 1
ATOM 837 C C . GLY A 1 111 ? -37.964 -4.226 21.919 1.00 30.66 111 GLY A C 1
ATOM 838 O O . GLY A 1 111 ? -37.982 -3.106 22.425 1.00 30.66 111 GLY A O 1
ATOM 839 N N . GLU A 1 112 ? -39.053 -4.935 21.667 1.00 37.47 112 GLU A N 1
ATOM 840 C CA . GLU A 1 112 ? -40.441 -4.494 21.755 1.00 37.47 112 GLU A CA 1
ATOM 841 C C . GLU A 1 112 ? -40.842 -3.842 23.094 1.00 37.47 112 GLU A C 1
ATOM 843 O O . GLU A 1 112 ? -40.580 -4.365 24.174 1.00 37.47 112 GLU A O 1
ATOM 848 N N . GLY A 1 113 ? -41.564 -2.720 22.966 1.00 38.19 113 GLY A N 1
ATOM 849 C CA . GLY A 1 113 ? -42.765 -2.395 23.740 1.00 38.19 113 GLY A CA 1
ATOM 850 C C . GLY A 1 113 ? -42.604 -1.967 25.198 1.00 38.19 113 GLY A C 1
ATOM 851 O O . GLY A 1 113 ? -42.477 -2.808 26.080 1.00 38.19 113 GLY A O 1
ATOM 852 N N . SER A 1 114 ? -42.781 -0.668 25.471 1.00 30.91 114 SER A N 1
ATOM 853 C CA . SER A 1 114 ? -43.515 -0.162 26.650 1.00 30.91 114 SER A CA 1
ATOM 854 C C . SER A 1 114 ? -43.736 1.350 26.534 1.00 30.91 114 SER A C 1
ATOM 856 O O . SER A 1 114 ? -42.854 2.146 26.851 1.00 30.91 114 SER A O 1
ATOM 858 N N . THR A 1 115 ? -44.928 1.752 26.103 1.00 33.03 115 THR A N 1
ATOM 859 C CA . THR A 1 115 ? -45.441 3.122 26.236 1.00 33.03 115 THR A CA 1
ATOM 860 C C . THR A 1 115 ? -46.503 3.118 27.331 1.00 33.03 115 THR A C 1
ATOM 862 O O . THR A 1 115 ? -47.500 2.412 27.217 1.00 33.03 115 THR A O 1
ATOM 865 N N . VAL A 1 116 ? -46.310 3.915 28.385 1.00 33.69 116 VAL A N 1
ATOM 866 C CA . VAL A 1 116 ? -47.360 4.248 29.359 1.00 33.69 116 VAL A CA 1
ATOM 867 C C . VAL A 1 116 ? -47.547 5.764 29.374 1.00 33.69 116 VAL A C 1
ATOM 869 O O . VAL A 1 116 ? -46.609 6.501 29.657 1.00 33.69 116 VAL A O 1
ATOM 872 N N . GLY A 1 117 ? -48.784 6.197 29.114 1.00 40.12 117 GLY A N 1
ATOM 873 C CA . GLY A 1 117 ? -49.437 7.250 29.895 1.00 40.12 117 GLY A CA 1
ATOM 874 C C . GLY A 1 117 ? -49.101 8.710 29.594 1.00 40.12 117 GLY A C 1
ATOM 875 O O . GLY A 1 117 ? -48.664 9.427 30.486 1.00 40.12 117 GLY A O 1
ATOM 876 N N . LEU A 1 118 ? -49.438 9.196 28.402 1.00 37.00 118 LEU A N 1
ATOM 877 C CA . LEU A 1 118 ? -49.869 10.585 28.212 1.00 37.00 118 LEU A CA 1
ATOM 878 C C . LEU A 1 118 ? -51.171 10.520 27.408 1.00 37.00 118 LEU A C 1
ATOM 880 O O . LEU A 1 118 ? -51.227 9.763 26.443 1.00 37.00 118 LEU A O 1
ATOM 884 N N . GLY A 1 119 ? -52.221 11.218 27.851 1.00 45.84 119 GLY A N 1
ATOM 885 C CA . GLY A 1 119 ? -53.596 11.148 27.326 1.00 45.84 119 GLY A CA 1
ATOM 886 C C . GLY A 1 119 ? -53.771 11.689 25.904 1.00 45.84 119 GLY A C 1
ATOM 887 O O . GLY A 1 119 ? -54.571 12.591 25.682 1.00 45.84 119 GLY A O 1
ATOM 888 N N . PHE A 1 120 ? -53.007 11.155 24.961 1.00 54.12 120 PHE A N 1
ATOM 889 C CA . PHE A 1 120 ? -53.094 11.424 23.538 1.00 54.12 120 PHE A CA 1
ATOM 890 C C . PHE A 1 120 ? -54.053 10.431 22.886 1.00 54.12 120 PHE A C 1
ATOM 892 O O . PHE A 1 120 ? -54.053 9.244 23.224 1.00 54.12 120 PHE A O 1
ATOM 899 N N . THR A 1 121 ? -54.861 10.905 21.941 1.00 70.50 121 THR A N 1
ATOM 900 C CA . THR A 1 121 ? -55.660 10.007 21.102 1.00 70.50 121 THR A CA 1
ATOM 901 C C . THR A 1 121 ? -54.739 9.208 20.166 1.00 70.50 121 THR A C 1
ATOM 903 O O . THR A 1 121 ? -53.609 9.641 19.902 1.00 70.50 121 THR A O 1
ATOM 906 N N . PRO A 1 122 ? -55.180 8.048 19.646 1.00 73.88 122 PRO A N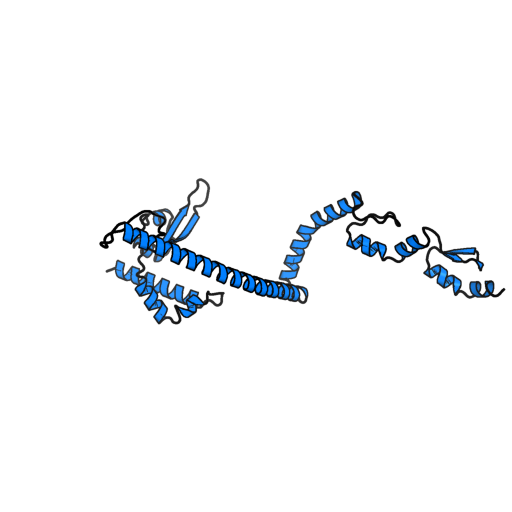 1
ATOM 907 C CA . PRO A 1 122 ? -54.404 7.273 18.677 1.00 73.88 122 PRO A CA 1
ATOM 908 C C . PRO A 1 122 ? -53.921 8.117 17.489 1.00 73.88 122 PRO A C 1
ATOM 910 O O . PRO A 1 122 ? -52.762 8.014 17.095 1.00 73.88 122 PRO A O 1
ATOM 913 N N . GLU A 1 123 ? -54.758 9.035 16.997 1.00 75.62 123 GLU A N 1
ATOM 914 C CA . GLU A 1 123 ? -54.413 9.936 15.894 1.00 75.62 123 GLU A CA 1
ATOM 915 C C . GLU A 1 123 ? -53.293 10.917 16.271 1.00 75.62 123 GLU A C 1
ATOM 917 O O . GLU A 1 123 ? -52.425 11.223 15.455 1.00 75.62 123 GLU A O 1
ATOM 922 N N . GLN A 1 124 ? -53.275 11.402 17.516 1.00 72.25 124 GLN A N 1
ATOM 923 C CA . GLN A 1 124 ? -52.221 12.294 18.007 1.00 72.25 124 GLN A CA 1
ATOM 924 C C . GLN A 1 124 ? -50.891 11.556 18.182 1.00 72.25 124 GLN A C 1
ATOM 926 O O . GLN A 1 124 ? -49.839 12.107 17.860 1.00 72.25 124 GLN A O 1
ATOM 931 N N . LEU A 1 125 ? -50.921 10.308 18.657 1.00 65.75 125 LEU A N 1
ATOM 932 C CA . LEU A 1 125 ? -49.721 9.473 18.763 1.00 65.75 125 LEU A CA 1
ATOM 933 C C . LEU A 1 125 ? -49.140 9.147 17.386 1.00 65.75 125 LEU A C 1
ATOM 935 O O . LEU A 1 125 ? -47.922 9.187 17.214 1.00 65.75 125 LEU A O 1
ATOM 939 N N . GLU A 1 126 ? -49.997 8.874 16.406 1.00 75.38 126 GLU A N 1
ATOM 940 C CA . GLU A 1 126 ? -49.574 8.593 15.038 1.00 75.38 126 GLU A CA 1
ATOM 941 C C . GLU A 1 126 ? -49.016 9.842 14.346 1.00 75.38 126 GLU A C 1
ATOM 943 O O . GLU A 1 126 ? -47.957 9.771 13.724 1.00 75.38 126 GLU A O 1
ATOM 948 N N . ALA A 1 127 ? -49.624 11.013 14.560 1.00 75.19 127 ALA A N 1
ATOM 949 C CA . ALA A 1 127 ? -49.085 12.288 14.086 1.00 75.19 127 ALA A CA 1
ATOM 950 C C . ALA A 1 127 ? -47.703 12.603 14.691 1.00 75.19 127 ALA A C 1
ATOM 952 O O . ALA A 1 127 ? -46.789 13.012 13.973 1.00 75.19 127 ALA A O 1
ATOM 953 N N . ILE A 1 128 ? -47.516 12.360 15.994 1.00 70.00 128 ILE A N 1
ATOM 954 C CA . ILE A 1 128 ? -46.215 12.517 16.659 1.00 70.00 128 ILE A CA 1
ATOM 955 C C . ILE A 1 128 ? -45.201 11.514 16.091 1.00 70.00 128 ILE A C 1
ATOM 957 O O . ILE A 1 128 ? -44.057 11.882 15.827 1.00 70.00 128 ILE A O 1
ATOM 961 N N . ALA A 1 129 ? -45.592 10.256 15.874 1.00 71.62 129 ALA A N 1
ATOM 962 C CA . ALA A 1 129 ? -44.719 9.245 15.284 1.00 71.62 129 ALA A CA 1
ATOM 963 C C . ALA A 1 129 ? -44.298 9.615 13.850 1.00 71.62 129 ALA A C 1
ATOM 965 O O . ALA A 1 129 ? -43.123 9.476 13.508 1.00 71.62 129 ALA A O 1
ATOM 966 N N . GLU A 1 130 ? -45.215 10.140 13.034 1.00 83.44 130 GLU A N 1
ATOM 967 C CA . GLU A 1 130 ? -44.942 10.639 11.681 1.00 83.44 130 GLU A CA 1
ATOM 968 C C . GLU A 1 130 ? -43.942 11.804 11.704 1.00 83.44 130 GLU A C 1
ATOM 970 O O . GLU A 1 130 ? -42.931 11.774 11.002 1.00 83.44 130 GLU A O 1
ATOM 975 N N . GLU A 1 131 ? -44.156 12.791 12.580 1.00 83.62 131 GLU A N 1
ATOM 976 C CA . GLU A 1 131 ? -43.256 13.939 12.731 1.00 83.62 131 GLU A CA 1
ATOM 977 C C . GLU A 1 131 ? -41.850 13.501 13.177 1.00 83.62 131 GLU A C 1
ATOM 979 O O . GLU A 1 131 ? -40.832 14.028 12.717 1.00 83.62 131 GLU A O 1
ATOM 984 N N . ARG A 1 132 ? -41.774 12.500 14.060 1.00 75.56 132 ARG A N 1
ATOM 985 C CA . ARG A 1 132 ? -40.508 11.917 14.521 1.00 75.56 132 ARG A CA 1
ATOM 986 C C . ARG A 1 132 ? -39.790 11.167 13.400 1.00 75.56 132 ARG A C 1
ATOM 988 O O . ARG A 1 132 ? -38.590 11.391 13.236 1.00 75.56 132 ARG A O 1
ATOM 995 N N . ARG A 1 133 ? -40.505 10.354 12.610 1.00 85.12 133 ARG A N 1
ATOM 996 C CA . ARG A 1 133 ? -39.963 9.667 11.421 1.00 85.12 133 ARG A CA 1
ATOM 997 C C . ARG A 1 133 ? -39.416 10.668 10.408 1.00 85.12 133 ARG A C 1
ATOM 999 O O . ARG A 1 133 ? -38.314 10.485 9.892 1.00 85.12 133 ARG A O 1
ATOM 1006 N N . GLU A 1 134 ? -40.144 11.756 10.172 1.00 88.56 134 GLU A N 1
ATOM 1007 C CA . GLU A 1 134 ? -39.718 12.802 9.246 1.00 88.56 134 GLU A CA 1
ATOM 1008 C C . GLU A 1 134 ? -38.468 13.532 9.741 1.00 88.56 134 GLU A C 1
ATOM 1010 O O . GLU A 1 134 ? -37.499 13.701 8.998 1.00 88.56 134 GLU A O 1
ATOM 1015 N N . ARG A 1 135 ? -38.439 13.909 11.022 1.00 86.00 135 ARG A N 1
ATOM 1016 C CA . ARG A 1 135 ? -37.284 14.571 11.638 1.00 86.00 135 ARG A CA 1
ATOM 1017 C C . ARG A 1 135 ? -36.035 13.693 11.597 1.00 86.00 135 ARG A C 1
ATOM 1019 O O . ARG A 1 135 ? -34.942 14.194 11.329 1.00 86.00 135 ARG A O 1
ATOM 1026 N N . GLU A 1 136 ? -36.193 12.394 11.832 1.00 84.56 136 GLU A N 1
ATOM 1027 C CA . GLU A 1 136 ? -35.107 11.421 11.745 1.00 84.56 136 GLU A CA 1
ATOM 1028 C C . GLU A 1 136 ? -34.617 11.252 10.304 1.00 84.56 136 GLU A C 1
ATOM 1030 O O . GLU A 1 136 ? -33.413 11.290 10.064 1.00 84.56 136 GLU A O 1
ATOM 1035 N N . ARG A 1 137 ? -35.525 11.187 9.323 1.00 90.62 137 ARG A N 1
ATOM 1036 C CA . ARG A 1 137 ? -35.183 11.147 7.894 1.00 90.62 137 ARG A CA 1
ATOM 1037 C C . ARG A 1 137 ? -34.400 12.385 7.450 1.00 90.62 137 ARG A C 1
ATOM 1039 O O . ARG A 1 137 ? -33.374 12.252 6.784 1.00 90.62 137 ARG A O 1
ATOM 1046 N N . VAL A 1 138 ? -34.841 13.578 7.851 1.00 91.00 138 VAL A N 1
ATOM 1047 C CA . VAL A 1 138 ? -34.155 14.848 7.560 1.00 91.00 138 VAL A CA 1
ATOM 1048 C C . VAL A 1 138 ? -32.771 14.886 8.209 1.00 91.00 138 VAL A C 1
ATOM 1050 O O . VAL A 1 138 ? -31.794 15.259 7.556 1.00 91.00 138 VAL A O 1
ATOM 1053 N N . TYR A 1 139 ? -32.665 14.469 9.473 1.00 83.00 139 TYR A N 1
ATOM 1054 C CA . TYR A 1 139 ? -31.387 14.390 10.179 1.00 83.00 139 TYR A CA 1
ATOM 1055 C C . TYR A 1 139 ? -30.424 13.402 9.508 1.00 83.00 139 TYR A C 1
ATOM 1057 O O . TYR A 1 139 ? -29.279 13.762 9.243 1.00 83.00 139 TYR A O 1
ATOM 1065 N N . GLN A 1 140 ? -30.889 12.196 9.174 1.00 81.75 140 GLN A N 1
ATOM 1066 C CA . GLN A 1 140 ? -30.090 11.165 8.507 1.00 81.75 140 GLN A CA 1
ATOM 1067 C C . GLN A 1 140 ? -29.612 11.620 7.125 1.00 81.75 140 GLN A C 1
ATOM 1069 O O . GLN A 1 140 ? -28.449 11.427 6.782 1.00 81.75 140 GLN A O 1
ATOM 1074 N N . GLU A 1 141 ? -30.465 12.279 6.338 1.00 90.81 141 GLU A N 1
ATOM 1075 C CA . GLU A 1 141 ? -30.089 12.796 5.019 1.00 90.81 141 GLU A CA 1
ATOM 1076 C C . GLU A 1 141 ? -29.067 13.939 5.113 1.00 90.81 141 GLU A C 1
ATOM 1078 O O . GLU A 1 141 ? -28.108 13.982 4.335 1.00 90.81 141 GLU A O 1
ATOM 1083 N N . LYS A 1 142 ? -29.229 14.843 6.088 1.00 88.31 142 LYS A N 1
ATOM 1084 C CA . LYS A 1 142 ? -28.250 15.899 6.375 1.00 88.31 142 LYS A CA 1
ATOM 1085 C C . LYS A 1 142 ? -26.909 15.300 6.805 1.00 88.31 142 LYS A C 1
ATOM 1087 O O . LYS A 1 142 ? -25.886 15.602 6.193 1.00 88.31 142 LYS A O 1
ATOM 1092 N N . TYR A 1 143 ? -26.933 14.401 7.788 1.00 80.25 143 TYR A N 1
ATOM 1093 C CA . TYR A 1 143 ? -25.753 13.708 8.297 1.00 80.25 143 TYR A CA 1
ATOM 1094 C C . TYR A 1 143 ? -25.032 12.949 7.180 1.00 80.25 143 TYR A C 1
ATOM 1096 O O . TYR A 1 143 ? -23.824 13.090 7.019 1.00 80.25 143 TYR A O 1
ATOM 1104 N N . ARG A 1 144 ? -25.767 12.219 6.332 1.00 81.88 144 ARG A N 1
ATOM 1105 C CA . ARG A 1 144 ? -25.224 11.500 5.172 1.00 81.88 144 ARG A CA 1
ATOM 1106 C C . ARG A 1 144 ? -24.500 12.430 4.199 1.00 81.88 144 ARG A C 1
ATOM 1108 O O . ARG A 1 144 ? -23.441 12.054 3.700 1.00 81.88 144 ARG A O 1
ATOM 1115 N N . LYS A 1 145 ? -25.053 13.612 3.901 1.00 83.25 145 LYS A N 1
ATOM 1116 C CA . LYS A 1 145 ? -24.414 14.592 3.004 1.00 83.25 145 LYS A CA 1
ATOM 1117 C C . LYS A 1 145 ? -23.136 15.163 3.614 1.00 83.25 145 LYS A C 1
ATOM 1119 O O . LYS A 1 145 ? -22.093 15.096 2.968 1.00 83.25 145 LYS A O 1
ATOM 1124 N N . GLU A 1 146 ? -23.206 15.633 4.856 1.00 77.31 146 GLU A N 1
ATOM 1125 C CA . GLU A 1 146 ? -22.067 16.224 5.571 1.00 77.31 146 GLU A CA 1
ATOM 1126 C C . GLU A 1 146 ? -20.937 15.200 5.780 1.00 77.31 146 GLU A C 1
ATOM 1128 O O . GLU A 1 146 ? -19.779 15.471 5.459 1.00 77.31 146 GLU A O 1
ATOM 1133 N N . HIS A 1 147 ? -21.259 13.975 6.212 1.00 79.81 147 HIS A N 1
ATOM 1134 C CA . HIS A 1 147 ? -20.260 12.915 6.377 1.00 79.81 147 HIS A CA 1
ATOM 1135 C C . HIS A 1 147 ? -19.675 12.427 5.051 1.00 79.81 147 HIS A C 1
ATOM 1137 O O . HIS A 1 147 ? -18.500 12.060 5.003 1.00 79.81 147 HIS A O 1
ATOM 1143 N N . LEU A 1 148 ? -20.451 12.407 3.964 1.00 80.81 148 LEU A N 1
ATOM 1144 C CA . LEU A 1 148 ? -19.929 12.038 2.647 1.00 80.81 148 LEU A CA 1
ATOM 1145 C C . LEU A 1 148 ? -18.901 13.059 2.149 1.00 80.81 148 LEU A C 1
ATOM 1147 O O . LEU A 1 148 ? -17.911 12.671 1.528 1.00 80.81 148 LEU A O 1
ATOM 1151 N N . GLU A 1 149 ? -19.133 14.344 2.399 1.00 78.25 149 GLU A N 1
ATOM 1152 C CA . GLU A 1 149 ? -18.224 15.426 2.025 1.00 78.25 149 GLU A CA 1
ATOM 1153 C C . GLU A 1 149 ? -16.951 15.403 2.878 1.00 78.25 149 GLU A C 1
ATOM 1155 O O . GLU A 1 149 ? -15.854 15.303 2.325 1.00 78.25 149 GLU A O 1
ATOM 1160 N N . TYR A 1 150 ? -17.099 15.284 4.201 1.00 75.69 150 TYR A N 1
ATOM 1161 C CA . TYR A 1 150 ? -15.985 15.071 5.129 1.00 75.69 150 TYR A CA 1
ATOM 1162 C C . TYR A 1 150 ? -15.128 13.856 4.742 1.00 75.69 150 TYR A C 1
ATOM 1164 O O . TYR A 1 150 ? -13.906 13.951 4.630 1.00 75.69 150 TYR A O 1
ATOM 1172 N N . HIS A 1 151 ? -15.744 12.702 4.461 1.00 76.69 151 HIS A N 1
ATOM 1173 C CA . HIS A 1 151 ? -15.002 11.507 4.055 1.00 76.69 151 HIS A CA 1
ATOM 1174 C C . HIS A 1 151 ? -14.330 11.649 2.685 1.00 76.69 151 HIS A C 1
ATOM 1176 O O . HIS A 1 151 ? -13.313 10.992 2.448 1.00 76.69 151 HIS A O 1
ATOM 1182 N N . LYS A 1 152 ? -14.865 12.468 1.771 1.00 78.56 152 LYS A N 1
ATOM 1183 C CA . LYS A 1 152 ? -14.213 12.762 0.486 1.00 78.56 152 LYS A CA 1
ATOM 1184 C C . LYS A 1 152 ? -12.970 13.623 0.688 1.00 78.56 152 LYS A C 1
ATOM 1186 O O . LYS A 1 152 ? -11.938 13.302 0.100 1.00 78.56 152 LYS A O 1
ATOM 1191 N N . GLU A 1 153 ? -13.057 14.677 1.491 1.00 76.69 153 GLU A N 1
ATOM 1192 C CA . GLU A 1 153 ? -11.928 15.568 1.785 1.00 76.69 153 GLU A CA 1
ATOM 1193 C C . GLU A 1 153 ? -10.849 14.860 2.600 1.00 76.69 153 GLU A C 1
ATOM 1195 O O . GLU A 1 153 ? -9.708 14.775 2.149 1.00 76.69 153 GLU A O 1
ATOM 1200 N N . TYR A 1 154 ? -11.230 14.205 3.699 1.00 76.38 154 TYR A N 1
ATOM 1201 C CA . TYR A 1 154 ? -10.317 13.410 4.520 1.00 76.38 154 TYR A CA 1
ATOM 1202 C C . TYR A 1 154 ? -9.586 12.346 3.691 1.00 76.38 154 TYR A C 1
ATOM 1204 O O . TYR A 1 154 ? -8.376 12.163 3.810 1.00 76.38 154 TYR A O 1
ATOM 1212 N N . ARG A 1 155 ? -10.293 11.660 2.780 1.00 76.75 155 ARG A N 1
ATOM 1213 C CA . ARG A 1 155 ? -9.670 10.677 1.882 1.00 76.75 155 ARG A CA 1
ATOM 1214 C C . ARG A 1 155 ? -8.661 11.324 0.933 1.00 76.75 155 ARG A C 1
ATOM 1216 O O . ARG A 1 155 ? -7.656 10.684 0.641 1.00 76.75 155 ARG A O 1
ATOM 1223 N N . LYS A 1 156 ? -8.913 12.539 0.433 1.00 81.12 156 LYS A N 1
ATOM 1224 C CA . LYS A 1 156 ? -7.975 13.259 -0.447 1.00 81.12 156 LYS A CA 1
ATOM 1225 C C . LYS A 1 156 ? -6.712 13.662 0.308 1.00 81.12 156 LYS A C 1
ATOM 1227 O O . LYS A 1 156 ? -5.624 13.341 -0.161 1.00 81.12 156 LYS A O 1
ATOM 1232 N N . GLU A 1 157 ? -6.853 14.290 1.471 1.00 77.50 157 GLU A N 1
ATOM 1233 C CA . GLU A 1 157 ? -5.715 14.716 2.296 1.00 77.50 157 GLU A CA 1
ATOM 1234 C C . GLU A 1 157 ? -4.886 13.520 2.766 1.00 77.50 157 GLU A C 1
ATOM 1236 O O . GLU A 1 157 ? -3.667 13.497 2.609 1.00 77.50 157 GLU A O 1
ATOM 1241 N N . HIS A 1 158 ? -5.547 12.468 3.251 1.00 84.00 158 HIS A N 1
ATOM 1242 C CA . HIS A 1 158 ? -4.876 11.257 3.710 1.00 84.00 158 HIS A CA 1
ATOM 1243 C C . HIS A 1 158 ? -4.200 10.495 2.560 1.00 84.00 158 HIS A C 1
ATOM 1245 O O . HIS A 1 158 ? -3.136 9.899 2.737 1.00 84.00 158 HIS A O 1
ATOM 1251 N N . LEU A 1 159 ? -4.788 10.520 1.358 1.00 90.00 159 LEU A N 1
ATOM 1252 C CA . LEU A 1 159 ? -4.166 9.969 0.157 1.00 90.00 159 LEU A CA 1
ATOM 1253 C C . LEU A 1 159 ? -2.903 10.749 -0.215 1.00 90.00 159 LEU A C 1
ATOM 1255 O O . LEU A 1 159 ? -1.893 10.127 -0.543 1.00 90.00 159 LEU A O 1
ATOM 1259 N N . GLU A 1 160 ? -2.951 12.079 -0.174 1.00 88.31 160 GLU A N 1
ATOM 1260 C CA . GLU A 1 160 ? -1.805 12.919 -0.517 1.00 88.31 160 GLU A CA 1
ATOM 1261 C C . GLU A 1 160 ? -0.676 12.755 0.500 1.00 88.31 160 GLU A C 1
ATOM 1263 O O . GLU A 1 160 ? 0.445 12.418 0.118 1.00 88.31 160 GLU A O 1
ATOM 1268 N N . TYR A 1 161 ? -1.006 12.802 1.793 1.00 90.38 161 TYR A N 1
ATOM 1269 C CA . TYR A 1 161 ? -0.079 12.481 2.873 1.00 90.38 161 TYR A CA 1
ATOM 1270 C C . TYR A 1 161 ? 0.581 11.110 2.671 1.00 90.38 161 TYR A C 1
ATOM 1272 O O . TYR A 1 161 ? 1.806 10.985 2.724 1.00 90.38 161 TYR A O 1
ATOM 1280 N N . HIS A 1 162 ? -0.198 10.061 2.375 1.00 89.25 162 HIS A N 1
ATOM 1281 C CA . HIS A 1 162 ? 0.372 8.734 2.144 1.00 89.25 162 HIS A CA 1
ATOM 1282 C C . HIS A 1 162 ? 1.286 8.677 0.918 1.00 89.25 162 HIS A C 1
ATOM 1284 O O . HIS A 1 162 ? 2.303 7.977 0.962 1.00 89.25 162 HIS A O 1
ATOM 1290 N N . LYS A 1 163 ? 0.955 9.376 -0.175 1.00 91.62 163 LYS A N 1
ATOM 1291 C CA . LYS A 1 163 ? 1.824 9.455 -1.360 1.00 91.62 163 LYS A CA 1
ATOM 1292 C C . LYS A 1 163 ? 3.142 10.137 -1.020 1.00 91.62 163 LYS A C 1
ATOM 1294 O O . LYS A 1 163 ? 4.198 9.608 -1.374 1.00 91.62 163 LYS A O 1
ATOM 1299 N N . GLU A 1 164 ? 3.088 11.276 -0.338 1.00 91.94 164 GLU A N 1
ATOM 1300 C CA . GLU A 1 164 ? 4.270 12.038 0.062 1.00 91.94 164 GLU A CA 1
ATOM 1301 C C . GLU A 1 164 ? 5.140 11.250 1.036 1.00 91.94 164 GLU A C 1
ATOM 1303 O O . GLU A 1 164 ? 6.345 11.125 0.818 1.00 91.94 164 GLU A O 1
ATOM 1308 N N . TYR A 1 165 ? 4.533 10.613 2.037 1.00 90.50 165 TYR A N 1
ATOM 1309 C CA . TYR A 1 165 ? 5.223 9.731 2.973 1.00 90.50 165 TYR A CA 1
ATOM 1310 C C . TYR A 1 165 ? 5.890 8.541 2.266 1.00 90.50 165 TYR A C 1
ATOM 1312 O O . TYR A 1 165 ? 7.037 8.190 2.537 1.00 90.50 165 TYR A O 1
ATOM 1320 N N . GLN A 1 166 ? 5.218 7.918 1.294 1.00 90.06 166 GLN A N 1
ATOM 1321 C CA . GLN A 1 166 ? 5.850 6.866 0.495 1.00 90.06 166 GLN A CA 1
ATOM 1322 C C . GLN A 1 166 ? 6.987 7.404 -0.381 1.00 90.06 166 GLN A C 1
ATOM 1324 O O . GLN A 1 166 ? 7.981 6.704 -0.581 1.00 90.06 166 GLN A O 1
ATOM 1329 N N . LYS A 1 167 ? 6.855 8.618 -0.924 1.00 93.06 167 LYS A N 1
ATOM 1330 C CA . LYS A 1 167 ? 7.901 9.271 -1.719 1.00 93.06 167 LYS A CA 1
ATOM 1331 C C . LYS A 1 167 ? 9.123 9.579 -0.855 1.00 93.06 167 LYS A C 1
ATOM 1333 O O . LYS A 1 167 ? 10.234 9.264 -1.278 1.00 93.06 167 LYS A O 1
ATOM 1338 N N . SER A 1 168 ? 8.927 10.105 0.353 1.00 91.75 168 SER A N 1
ATOM 1339 C CA . SER A 1 168 ? 10.011 10.392 1.295 1.00 91.75 168 SER A CA 1
ATOM 1340 C C . SER A 1 168 ? 10.715 9.112 1.750 1.00 91.75 168 SER A C 1
ATOM 1342 O O . SER A 1 168 ? 11.941 9.055 1.701 1.00 91.75 168 SER A O 1
ATOM 1344 N N . LEU A 1 169 ? 9.971 8.040 2.048 1.00 91.19 169 LEU A N 1
ATOM 1345 C CA . LEU A 1 169 ? 10.545 6.723 2.356 1.00 91.19 169 LEU A CA 1
ATOM 1346 C C . LEU A 1 169 ? 11.327 6.108 1.188 1.00 91.19 169 LEU A C 1
ATOM 1348 O O . LEU A 1 169 ? 12.278 5.365 1.409 1.00 91.19 169 LEU A O 1
ATOM 1352 N N . ARG A 1 170 ? 10.937 6.370 -0.065 1.00 90.19 170 ARG A N 1
ATOM 1353 C CA . ARG A 1 170 ? 11.708 5.915 -1.235 1.00 90.19 170 ARG A CA 1
ATOM 1354 C C . ARG A 1 170 ? 12.969 6.749 -1.446 1.00 90.19 170 ARG A C 1
ATOM 1356 O O . ARG A 1 170 ? 13.978 6.183 -1.853 1.00 90.19 170 ARG A O 1
ATOM 1363 N N . ALA A 1 171 ? 12.904 8.055 -1.188 1.00 93.62 171 ALA A N 1
ATOM 1364 C CA . ALA A 1 171 ? 14.047 8.958 -1.299 1.00 93.62 171 ALA A CA 1
ATOM 1365 C C . ALA A 1 171 ? 15.100 8.670 -0.218 1.00 93.62 171 ALA A C 1
ATOM 1367 O O . ALA A 1 171 ? 16.281 8.575 -0.533 1.00 93.62 171 ALA A O 1
ATOM 1368 N N . ASN A 1 172 ? 14.660 8.454 1.026 1.00 92.19 172 ASN A N 1
ATOM 1369 C CA . ASN A 1 172 ? 15.506 8.160 2.182 1.00 92.19 172 ASN A CA 1
ATOM 1370 C C . ASN A 1 172 ? 15.022 6.874 2.879 1.00 92.19 172 ASN A C 1
ATOM 1372 O O . ASN A 1 172 ? 14.258 6.936 3.846 1.00 92.19 172 ASN A O 1
ATOM 1376 N N . PRO A 1 173 ? 15.423 5.685 2.392 1.00 91.12 173 PRO A N 1
ATOM 1377 C CA . PRO A 1 173 ? 14.873 4.429 2.882 1.00 91.12 173 PRO A CA 1
ATOM 1378 C C . PRO A 1 173 ? 15.423 4.051 4.253 1.00 91.12 173 PRO A C 1
ATOM 1380 O O . PRO A 1 173 ? 16.641 3.983 4.448 1.00 91.12 173 PRO A O 1
ATOM 1383 N N . THR A 1 174 ? 14.530 3.695 5.175 1.00 93.25 174 THR A N 1
ATOM 1384 C CA . THR A 1 174 ? 14.921 3.101 6.459 1.00 93.25 174 THR A CA 1
ATOM 1385 C C . THR A 1 174 ? 15.327 1.627 6.285 1.00 93.25 174 THR A C 1
ATOM 1387 O O . THR A 1 174 ? 14.927 0.979 5.301 1.00 93.25 174 THR A O 1
ATOM 1390 N N . PRO A 1 175 ? 16.123 1.052 7.206 1.00 96.06 175 PRO A N 1
ATOM 1391 C CA . PRO A 1 175 ? 16.446 -0.377 7.193 1.00 96.06 175 PRO A CA 1
ATOM 1392 C C . PRO A 1 175 ? 15.201 -1.280 7.175 1.00 96.06 175 PRO A C 1
ATOM 1394 O O . PRO A 1 175 ? 15.139 -2.241 6.404 1.00 96.06 175 PRO A O 1
ATOM 1397 N N . GLU A 1 176 ? 14.169 -0.932 7.942 1.00 93.50 176 GLU A N 1
ATOM 1398 C CA . GLU A 1 176 ? 12.912 -1.681 8.052 1.00 93.50 176 GLU A CA 1
ATOM 1399 C C . GLU A 1 176 ? 12.135 -1.639 6.735 1.00 93.50 176 GLU A C 1
ATOM 1401 O O . GLU A 1 176 ? 11.612 -2.660 6.272 1.00 93.50 176 GLU A O 1
ATOM 1406 N N . PHE A 1 177 ? 12.099 -0.467 6.088 1.00 92.38 177 PHE A N 1
ATOM 1407 C CA . PHE A 1 177 ? 11.484 -0.296 4.777 1.00 92.38 177 PHE A CA 1
ATOM 1408 C C . PHE A 1 177 ? 12.160 -1.188 3.731 1.00 92.38 177 PHE A C 1
ATOM 1410 O O . PHE A 1 177 ? 11.470 -1.895 2.988 1.00 92.38 177 PHE A O 1
ATOM 1417 N N . ARG A 1 178 ? 13.501 -1.211 3.704 1.00 94.12 178 ARG A N 1
ATOM 1418 C CA . ARG A 1 178 ? 14.274 -2.080 2.803 1.00 94.12 178 ARG A CA 1
ATOM 1419 C C . ARG A 1 178 ? 13.988 -3.556 3.062 1.00 94.12 178 ARG A C 1
ATOM 1421 O O . ARG A 1 178 ? 13.710 -4.289 2.114 1.00 94.12 178 ARG A O 1
ATOM 1428 N N . ALA A 1 179 ? 13.982 -3.982 4.325 1.00 95.25 179 ALA A N 1
ATOM 1429 C CA . ALA A 1 179 ? 13.697 -5.366 4.699 1.00 95.25 179 ALA A CA 1
ATOM 1430 C C . ALA A 1 179 ? 12.284 -5.796 4.271 1.00 95.25 179 ALA A C 1
ATOM 1432 O O . ALA A 1 179 ? 12.109 -6.859 3.670 1.00 95.25 179 ALA A O 1
ATOM 1433 N N . ARG A 1 180 ? 11.273 -4.950 4.510 1.00 94.69 180 ARG A N 1
ATOM 1434 C CA . ARG A 1 180 ? 9.894 -5.185 4.057 1.00 94.69 180 ARG A CA 1
ATOM 1435 C C . ARG A 1 180 ? 9.809 -5.293 2.538 1.00 94.69 180 ARG A C 1
ATOM 1437 O O . ARG A 1 180 ? 9.174 -6.215 2.030 1.00 94.69 180 ARG A O 1
ATOM 1444 N N . ASN A 1 181 ? 10.451 -4.377 1.816 1.00 94.19 181 ASN A N 1
ATOM 1445 C CA . ASN A 1 181 ? 10.415 -4.381 0.358 1.00 94.19 181 ASN A CA 1
ATOM 1446 C C . ASN A 1 181 ? 11.116 -5.619 -0.221 1.00 94.19 181 ASN A C 1
ATOM 1448 O O . ASN A 1 181 ? 10.609 -6.224 -1.159 1.00 94.19 181 ASN A O 1
ATOM 1452 N N . ASN A 1 182 ? 12.223 -6.057 0.387 1.00 95.31 182 ASN A N 1
ATOM 1453 C CA . ASN A 1 182 ? 12.907 -7.284 -0.009 1.00 95.31 182 ASN A CA 1
ATOM 1454 C C . ASN A 1 182 ? 12.014 -8.524 0.169 1.00 95.31 182 ASN A C 1
ATOM 1456 O O . ASN A 1 182 ? 11.869 -9.311 -0.762 1.00 95.31 182 ASN A O 1
ATOM 1460 N N . ARG A 1 183 ? 11.329 -8.661 1.316 1.00 96.00 183 ARG A N 1
ATOM 1461 C CA . ARG A 1 183 ? 10.364 -9.757 1.538 1.00 96.00 183 ARG A CA 1
ATOM 1462 C C . ARG A 1 183 ? 9.257 -9.771 0.484 1.00 96.00 183 ARG A C 1
ATOM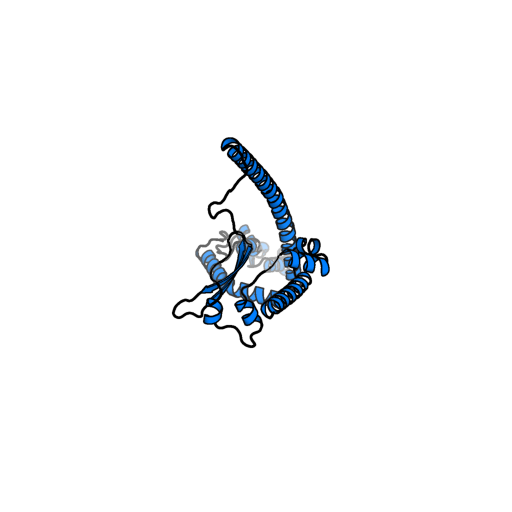 1464 O O . ARG A 1 183 ? 8.930 -10.825 -0.058 1.00 96.00 183 ARG A O 1
ATOM 1471 N N . ASN A 1 184 ? 8.709 -8.600 0.160 1.00 95.56 184 ASN A N 1
ATOM 1472 C CA . ASN A 1 184 ? 7.684 -8.473 -0.873 1.00 95.56 184 ASN A CA 1
ATOM 1473 C C . ASN A 1 184 ? 8.227 -8.850 -2.257 1.00 95.56 184 ASN A C 1
ATOM 1475 O O . ASN A 1 184 ? 7.563 -9.583 -2.987 1.00 95.56 184 ASN A O 1
ATOM 1479 N N . ASN A 1 185 ? 9.440 -8.416 -2.598 1.00 96.06 185 ASN A N 1
ATOM 1480 C CA . ASN A 1 185 ? 10.083 -8.763 -3.861 1.00 96.06 185 ASN A CA 1
ATOM 1481 C C . ASN A 1 185 ? 10.313 -10.272 -3.980 1.00 96.06 185 ASN A C 1
ATOM 1483 O O . ASN A 1 185 ? 9.951 -10.843 -5.004 1.00 96.06 185 ASN A O 1
ATOM 1487 N N . ILE A 1 186 ? 10.825 -10.927 -2.933 1.00 96.56 186 ILE A N 1
ATOM 1488 C CA . ILE A 1 186 ? 11.018 -12.387 -2.894 1.00 96.56 186 ILE A CA 1
ATOM 1489 C C . ILE A 1 186 ? 9.684 -13.108 -3.120 1.00 96.56 186 ILE A C 1
ATOM 1491 O O . ILE A 1 186 ? 9.596 -14.000 -3.960 1.00 96.56 186 ILE A O 1
ATOM 1495 N N . LYS A 1 187 ? 8.619 -12.671 -2.438 1.00 96.50 187 LYS A N 1
ATOM 1496 C CA . LYS A 1 187 ? 7.274 -13.241 -2.600 1.00 96.50 187 LYS A CA 1
ATOM 1497 C C . LYS A 1 187 ? 6.727 -13.074 -4.026 1.00 96.50 187 LYS A C 1
ATOM 1499 O O . LYS A 1 187 ? 6.086 -13.982 -4.545 1.00 96.50 187 LYS A O 1
ATOM 1504 N N . GLN A 1 188 ? 6.959 -11.924 -4.663 1.00 96.44 188 GLN A N 1
ATOM 1505 C CA . GLN A 1 188 ? 6.410 -11.592 -5.989 1.00 96.44 188 GLN A CA 1
ATOM 1506 C C . GLN A 1 188 ? 7.266 -12.092 -7.166 1.00 96.44 188 GLN A C 1
ATOM 1508 O O . GLN A 1 188 ? 6.767 -12.227 -8.291 1.00 96.44 188 GLN A O 1
ATOM 1513 N N . GLN A 1 189 ? 8.551 -12.367 -6.937 1.00 96.50 189 GLN A N 1
ATOM 1514 C CA . GLN A 1 189 ? 9.504 -12.806 -7.954 1.00 96.50 189 GLN A CA 1
ATOM 1515 C C . GLN A 1 189 ? 9.074 -14.079 -8.709 1.00 96.50 189 GLN A C 1
ATOM 1517 O O . GLN A 1 189 ? 9.096 -14.032 -9.943 1.00 96.50 189 GLN A O 1
ATOM 1522 N N . PRO A 1 190 ? 8.664 -15.192 -8.061 1.00 97.12 190 PRO A N 1
ATOM 1523 C CA . PRO A 1 190 ? 8.353 -16.428 -8.782 1.00 97.12 190 PRO A CA 1
ATOM 1524 C C . PRO A 1 190 ? 7.163 -16.255 -9.731 1.00 97.12 190 PRO A C 1
ATOM 1526 O O . PRO A 1 190 ? 7.259 -16.604 -10.907 1.00 97.12 190 PRO A O 1
ATOM 1529 N N . GLY A 1 191 ? 6.081 -15.621 -9.266 1.00 97.56 191 GLY A N 1
ATOM 1530 C CA . GLY A 1 191 ? 4.914 -15.340 -10.107 1.00 97.56 191 GLY A CA 1
ATOM 1531 C C . GLY A 1 191 ? 5.239 -14.396 -11.267 1.00 97.56 191 GLY A C 1
ATOM 1532 O O . GLY A 1 191 ? 4.775 -14.591 -12.389 1.00 97.56 191 GLY A O 1
ATOM 1533 N N . THR A 1 192 ? 6.094 -13.397 -11.035 1.00 96.44 192 THR A N 1
ATOM 1534 C CA . THR A 1 192 ? 6.547 -12.489 -12.099 1.00 96.44 192 THR A CA 1
ATOM 1535 C C . THR A 1 192 ? 7.395 -13.214 -13.141 1.00 96.44 192 THR A C 1
ATOM 1537 O O . THR A 1 192 ? 7.189 -13.004 -14.335 1.00 96.44 192 THR A O 1
ATOM 1540 N N . LYS A 1 193 ? 8.295 -14.106 -12.714 1.00 97.12 193 LYS A N 1
ATOM 1541 C CA . LYS A 1 193 ? 9.125 -14.916 -13.613 1.00 97.12 193 LYS A CA 1
ATOM 1542 C C . LYS A 1 193 ? 8.274 -15.852 -14.473 1.00 97.12 193 LYS A C 1
ATOM 1544 O O . LYS A 1 193 ? 8.498 -15.914 -15.678 1.00 97.12 193 LYS A O 1
ATOM 1549 N N . LEU A 1 194 ? 7.274 -16.508 -13.882 1.00 97.44 194 LEU A N 1
ATOM 1550 C CA . LEU A 1 194 ? 6.354 -17.382 -14.613 1.00 97.44 194 LEU A CA 1
ATOM 1551 C C . LEU A 1 194 ? 5.587 -16.614 -15.699 1.00 97.44 194 LEU A C 1
ATOM 1553 O O . LEU A 1 194 ? 5.605 -17.014 -16.860 1.00 97.44 194 LEU A O 1
ATOM 1557 N N . ARG A 1 195 ? 4.991 -15.463 -15.353 1.00 96.56 195 ARG A N 1
ATOM 1558 C CA . ARG A 1 195 ? 4.285 -14.606 -16.326 1.00 96.56 195 ARG A CA 1
ATOM 1559 C C . ARG A 1 195 ? 5.196 -14.143 -17.462 1.00 96.56 195 ARG A C 1
ATOM 1561 O O . ARG A 1 195 ? 4.787 -14.139 -18.617 1.00 96.56 195 ARG A O 1
ATOM 1568 N N . GLN A 1 196 ? 6.435 -13.772 -17.142 1.00 97.06 196 GLN A N 1
ATOM 1569 C CA . GLN A 1 196 ? 7.430 -13.376 -18.140 1.00 97.06 196 GLN A CA 1
ATOM 1570 C C . GLN A 1 196 ? 7.784 -14.530 -19.086 1.00 97.06 196 GLN A C 1
ATOM 1572 O O . GLN A 1 196 ? 7.855 -14.324 -20.293 1.00 97.06 196 GLN A O 1
ATOM 1577 N N . GLN A 1 197 ? 7.974 -15.745 -18.564 1.00 97.06 197 GLN A N 1
ATOM 1578 C CA . GLN A 1 197 ? 8.245 -16.932 -19.382 1.00 97.06 197 GLN A CA 1
ATOM 1579 C C . GLN A 1 197 ? 7.070 -17.260 -20.308 1.00 97.06 197 GLN A C 1
ATOM 1581 O O . GLN A 1 197 ? 7.279 -17.492 -21.497 1.00 97.06 197 GLN A O 1
ATOM 1586 N N . GLN A 1 198 ? 5.842 -17.208 -19.790 1.00 97.25 198 GLN A N 1
ATOM 1587 C CA . GLN A 1 198 ? 4.628 -17.408 -20.583 1.00 97.25 198 GLN A CA 1
ATOM 1588 C C . GLN A 1 198 ? 4.488 -16.355 -21.686 1.00 97.25 198 GLN A C 1
ATOM 1590 O O . GLN A 1 198 ? 4.193 -16.705 -22.824 1.00 97.25 198 GLN A O 1
ATOM 1595 N N . ALA A 1 199 ? 4.763 -15.080 -21.392 1.00 96.62 199 ALA A N 1
ATOM 1596 C CA . ALA A 1 199 ? 4.715 -14.014 -22.392 1.00 96.62 199 ALA A CA 1
ATOM 1597 C C . ALA A 1 199 ? 5.730 -14.222 -23.531 1.00 96.62 199 ALA A C 1
ATOM 1599 O O . ALA A 1 199 ? 5.413 -13.952 -24.690 1.00 96.62 199 ALA A O 1
ATOM 1600 N N . VAL A 1 200 ? 6.932 -14.733 -23.226 1.00 96.62 200 VAL A N 1
ATOM 1601 C CA . VAL A 1 200 ? 7.927 -15.095 -24.252 1.00 96.62 200 VAL A CA 1
ATOM 1602 C C . VAL A 1 200 ? 7.448 -16.287 -25.077 1.00 96.62 200 VAL A C 1
ATOM 1604 O O . VAL A 1 200 ? 7.476 -16.215 -26.305 1.00 96.62 200 VAL A O 1
ATOM 1607 N N . ALA A 1 201 ? 6.992 -17.360 -24.423 1.00 96.19 201 ALA A N 1
ATOM 1608 C CA . ALA A 1 201 ? 6.524 -18.574 -25.092 1.00 96.19 201 ALA A CA 1
ATOM 1609 C C . ALA A 1 201 ? 5.346 -18.285 -26.035 1.00 96.19 201 ALA A C 1
ATOM 1611 O O . ALA A 1 201 ? 5.354 -18.697 -27.193 1.00 96.19 201 ALA A O 1
ATOM 1612 N N . ASN A 1 202 ? 4.391 -17.480 -25.567 1.00 96.50 202 ASN A N 1
ATOM 1613 C CA . ASN A 1 202 ? 3.208 -17.079 -26.324 1.00 96.50 202 ASN A CA 1
ATOM 1614 C C . ASN A 1 202 ? 3.480 -15.925 -27.302 1.00 96.50 202 ASN A C 1
ATOM 1616 O O . ASN A 1 202 ? 2.556 -15.465 -27.967 1.00 96.50 202 ASN A O 1
ATOM 1620 N N . LYS A 1 203 ? 4.722 -15.422 -27.376 1.00 95.75 203 LYS A N 1
ATOM 1621 C CA . LYS A 1 203 ? 5.117 -14.270 -28.203 1.00 95.75 203 LYS A CA 1
ATOM 1622 C C . LYS A 1 203 ? 4.217 -13.041 -27.996 1.00 95.75 203 LYS A C 1
ATOM 1624 O O . LYS A 1 203 ? 3.979 -12.281 -28.928 1.00 95.75 203 LYS A O 1
ATOM 1629 N N . THR A 1 204 ? 3.752 -12.816 -26.766 1.00 96.81 204 THR A N 1
ATOM 1630 C CA . THR A 1 204 ? 2.844 -11.707 -26.425 1.00 96.81 204 THR A CA 1
ATOM 1631 C C . THR A 1 204 ? 3.466 -10.344 -26.733 1.00 96.81 204 THR A C 1
ATOM 1633 O O . THR A 1 204 ? 2.792 -9.455 -27.239 1.00 96.81 204 THR A O 1
ATOM 1636 N N . TYR A 1 205 ? 4.765 -10.182 -26.467 1.00 97.19 205 TYR A N 1
ATOM 1637 C CA . TYR A 1 205 ? 5.519 -8.968 -26.790 1.00 97.19 205 TYR A CA 1
ATOM 1638 C C . TYR A 1 205 ? 6.566 -9.282 -27.854 1.00 97.19 205 TYR A C 1
ATOM 1640 O O . TYR A 1 205 ? 7.730 -9.527 -27.545 1.00 97.19 205 TYR A O 1
ATOM 1648 N N . TYR A 1 206 ? 6.152 -9.324 -29.115 1.00 97.19 206 TYR A N 1
ATOM 1649 C CA . TYR A 1 206 ? 6.987 -9.802 -30.213 1.00 97.19 206 TYR A CA 1
ATOM 1650 C C . TYR A 1 206 ? 7.421 -8.684 -31.161 1.00 97.19 206 TYR A C 1
ATOM 1652 O O . TYR A 1 206 ? 6.627 -7.837 -31.559 1.00 97.19 206 TYR A O 1
ATOM 1660 N N . CYS A 1 207 ? 8.694 -8.716 -31.551 1.00 96.12 207 CYS A N 1
ATOM 1661 C CA . CYS A 1 207 ? 9.246 -7.858 -32.587 1.00 96.12 207 CYS A CA 1
ATOM 1662 C C . CYS A 1 207 ? 9.278 -8.605 -33.932 1.00 96.12 207 CYS A C 1
ATOM 1664 O O . CYS A 1 207 ? 10.054 -9.558 -34.065 1.00 96.12 207 CYS A O 1
ATOM 1666 N N . PRO A 1 208 ? 8.516 -8.171 -34.955 1.00 93.31 208 PRO A N 1
ATOM 1667 C CA . PRO A 1 208 ? 8.491 -8.839 -36.257 1.00 93.31 208 PRO A CA 1
ATOM 1668 C C . PRO A 1 208 ? 9.783 -8.653 -37.063 1.00 93.31 208 PRO A C 1
ATOM 1670 O O . PRO A 1 208 ? 10.200 -9.578 -37.754 1.00 93.31 208 PRO A O 1
ATOM 1673 N N . VAL A 1 209 ? 10.457 -7.505 -36.929 1.00 92.38 209 VAL A N 1
ATOM 1674 C CA . VAL A 1 209 ? 11.690 -7.185 -37.675 1.00 92.38 209 VAL A CA 1
ATOM 1675 C C . VAL A 1 209 ? 12.857 -8.060 -37.221 1.00 92.38 209 VAL A C 1
ATOM 1677 O O . VAL A 1 209 ? 13.564 -8.664 -38.026 1.00 92.38 209 VAL A O 1
ATOM 1680 N N . CYS A 1 210 ? 13.071 -8.152 -35.909 1.00 92.19 210 CYS A N 1
ATOM 1681 C CA . CYS A 1 210 ? 14.165 -8.942 -35.348 1.00 92.19 210 CYS A CA 1
ATOM 1682 C C . CYS A 1 210 ? 13.773 -10.392 -35.047 1.00 92.19 210 CYS A C 1
ATOM 1684 O O . CYS A 1 210 ? 14.655 -11.187 -34.736 1.00 92.19 210 CYS A O 1
ATOM 1686 N N . LYS A 1 211 ? 12.481 -10.736 -35.139 1.00 93.88 211 LYS A N 1
ATOM 1687 C CA . LYS A 1 211 ? 11.913 -12.046 -34.785 1.00 93.88 211 LYS A CA 1
ATOM 1688 C C . LYS A 1 211 ? 12.202 -12.461 -33.337 1.00 93.88 211 LYS A C 1
ATOM 1690 O O . LYS A 1 211 ? 12.430 -13.632 -33.044 1.00 93.88 211 LYS A O 1
ATOM 1695 N N . VAL A 1 212 ? 12.188 -11.492 -32.421 1.00 93.75 212 VAL A N 1
ATOM 1696 C CA . VAL A 1 212 ? 12.488 -11.697 -30.995 1.00 93.75 212 VAL A CA 1
ATOM 1697 C C . VAL A 1 212 ? 11.224 -11.515 -30.163 1.00 93.75 212 VAL A C 1
ATOM 1699 O O . VAL A 1 212 ? 10.549 -10.493 -30.268 1.00 93.75 212 VAL A O 1
ATOM 1702 N N . ALA A 1 213 ? 10.929 -12.490 -29.302 1.00 97.12 213 ALA A N 1
ATOM 1703 C CA . ALA A 1 213 ? 9.914 -12.368 -28.261 1.00 97.12 213 ALA A CA 1
ATOM 1704 C C . ALA A 1 213 ? 10.538 -11.808 -26.973 1.00 97.12 213 ALA A C 1
ATOM 1706 O O . ALA A 1 213 ? 11.534 -12.326 -26.467 1.00 97.12 213 ALA A O 1
ATOM 1707 N N . CYS A 1 214 ? 9.954 -10.735 -26.451 1.00 96.50 214 CYS A N 1
ATOM 1708 C CA . CYS A 1 214 ? 10.370 -10.062 -25.230 1.00 96.50 214 CYS A CA 1
ATOM 1709 C C . CYS A 1 214 ? 9.543 -10.546 -24.035 1.00 96.50 214 CYS A C 1
ATOM 1711 O O . CYS A 1 214 ? 8.391 -10.955 -24.161 1.00 96.50 214 CYS A O 1
ATOM 1713 N N . ARG A 1 215 ? 10.136 -10.459 -22.844 1.00 96.50 215 ARG A N 1
ATOM 1714 C CA . ARG A 1 215 ? 9.509 -10.896 -21.586 1.00 96.50 215 ARG A CA 1
ATOM 1715 C C . ARG A 1 215 ? 8.399 -9.977 -21.070 1.00 96.50 215 ARG A C 1
ATOM 1717 O O . ARG A 1 215 ? 7.592 -10.392 -20.248 1.00 96.50 215 ARG A O 1
ATOM 1724 N N . ASP A 1 216 ? 8.407 -8.720 -21.495 1.00 96.69 216 ASP A N 1
ATOM 1725 C CA . ASP A 1 216 ? 7.469 -7.676 -21.096 1.00 96.69 216 ASP A CA 1
ATOM 1726 C C . ASP A 1 216 ? 7.430 -6.568 -22.167 1.00 96.69 216 ASP A C 1
ATOM 1728 O O . ASP A 1 216 ? 8.315 -6.474 -23.027 1.00 96.69 216 ASP A O 1
ATOM 1732 N N . HIS A 1 217 ? 6.399 -5.720 -22.110 1.00 96.75 217 HIS A N 1
ATOM 1733 C CA . HIS A 1 217 ? 6.230 -4.592 -23.028 1.00 96.75 217 HIS A CA 1
ATOM 1734 C C . HIS A 1 217 ? 7.411 -3.610 -22.969 1.00 96.75 217 HIS A C 1
ATOM 1736 O O . HIS A 1 217 ? 7.920 -3.175 -23.999 1.00 96.75 217 HIS A O 1
ATOM 1742 N N . ALA A 1 218 ? 7.898 -3.293 -21.764 1.00 96.94 218 ALA A N 1
ATOM 1743 C CA . ALA A 1 218 ? 9.036 -2.390 -21.581 1.00 96.94 218 ALA A CA 1
ATOM 1744 C C . ALA A 1 218 ? 10.312 -2.921 -22.263 1.00 96.94 218 ALA A C 1
ATOM 1746 O O . ALA A 1 218 ? 11.086 -2.157 -22.841 1.00 96.94 218 ALA A O 1
ATOM 1747 N N . GLY A 1 219 ? 10.520 -4.238 -22.236 1.00 96.50 219 GLY A N 1
ATOM 1748 C CA . GLY A 1 219 ? 11.594 -4.924 -22.934 1.00 96.50 219 GLY A CA 1
ATOM 1749 C C . GLY A 1 219 ? 11.489 -4.787 -24.448 1.00 96.50 219 GLY A C 1
ATOM 1750 O O . GLY A 1 219 ? 12.513 -4.543 -25.083 1.00 96.50 219 GLY A O 1
ATOM 1751 N N . LEU A 1 220 ? 10.277 -4.865 -25.008 1.00 96.94 220 LEU A N 1
ATOM 1752 C CA . LEU A 1 220 ? 10.034 -4.645 -26.436 1.00 96.94 220 LEU A CA 1
ATOM 1753 C C . LEU A 1 220 ? 10.307 -3.193 -26.845 1.00 96.94 220 LEU A C 1
ATOM 1755 O O . LEU A 1 220 ? 11.029 -2.961 -27.811 1.00 96.94 220 LEU A O 1
ATOM 1759 N N . VAL A 1 221 ? 9.818 -2.217 -26.075 1.00 96.88 221 VAL A N 1
ATOM 1760 C CA . VAL A 1 221 ? 10.098 -0.791 -26.323 1.00 96.88 221 VAL A CA 1
ATOM 1761 C C . VAL A 1 221 ? 11.606 -0.528 -26.311 1.00 96.88 221 VAL A C 1
ATOM 1763 O O . VAL A 1 221 ? 12.148 0.080 -27.233 1.00 96.88 221 VAL A O 1
ATOM 1766 N N . ARG A 1 222 ? 12.319 -1.047 -25.304 1.00 96.75 222 ARG A N 1
ATOM 1767 C CA . ARG A 1 222 ? 13.780 -0.922 -25.235 1.00 96.75 222 ARG A CA 1
ATOM 1768 C C . ARG A 1 222 ? 14.475 -1.618 -26.403 1.00 96.75 222 ARG A C 1
ATOM 1770 O O . ARG A 1 222 ? 15.441 -1.069 -26.916 1.00 96.75 222 ARG A O 1
ATOM 1777 N N . HIS A 1 223 ? 14.010 -2.802 -26.806 1.00 95.56 223 HIS A N 1
ATOM 1778 C CA . HIS A 1 223 ? 14.537 -3.530 -27.961 1.00 95.56 223 HIS A CA 1
ATOM 1779 C C . HIS A 1 223 ? 14.419 -2.700 -29.245 1.00 95.56 223 HIS A C 1
ATOM 1781 O O . HIS A 1 223 ? 15.415 -2.555 -29.958 1.00 95.56 223 HIS A O 1
ATOM 1787 N N . ASN A 1 224 ? 13.247 -2.110 -29.489 1.00 95.19 224 ASN A N 1
ATOM 1788 C CA . ASN A 1 224 ? 12.982 -1.305 -30.680 1.00 95.19 224 ASN A CA 1
ATOM 1789 C C . ASN A 1 224 ? 13.891 -0.071 -30.754 1.00 95.19 224 ASN A C 1
ATOM 1791 O O . ASN A 1 224 ? 14.392 0.250 -31.822 1.00 95.19 224 ASN A O 1
ATOM 1795 N N . ASN A 1 225 ? 14.205 0.543 -29.612 1.00 94.81 225 ASN A N 1
ATOM 1796 C CA . ASN A 1 225 ? 15.104 1.700 -29.546 1.00 94.81 225 ASN A CA 1
ATOM 1797 C C . ASN A 1 225 ? 16.600 1.347 -29.668 1.00 94.81 225 ASN A C 1
ATOM 1799 O O . ASN A 1 225 ? 17.453 2.234 -29.606 1.00 94.81 225 ASN A O 1
ATOM 1803 N N . THR A 1 226 ? 16.970 0.066 -29.792 1.00 93.31 226 THR A N 1
ATOM 1804 C CA . THR A 1 226 ? 18.387 -0.296 -29.931 1.00 93.31 226 THR A CA 1
ATOM 1805 C C . THR A 1 226 ? 18.920 0.034 -31.332 1.00 93.31 226 THR A C 1
ATOM 1807 O O . THR A 1 226 ? 18.242 -0.231 -32.327 1.00 93.31 226 THR A O 1
ATOM 1810 N N . PRO A 1 227 ? 20.188 0.480 -31.466 1.00 88.94 227 PRO A N 1
ATOM 1811 C CA . PRO A 1 227 ? 20.804 0.705 -32.778 1.00 88.94 227 PRO A CA 1
ATOM 1812 C C . PRO A 1 227 ? 20.804 -0.539 -33.677 1.00 88.94 227 PRO A C 1
ATOM 1814 O O . PRO A 1 227 ? 20.760 -0.429 -34.898 1.00 88.94 227 PRO A O 1
ATOM 1817 N N . LYS A 1 228 ? 20.836 -1.737 -33.075 1.00 87.69 228 LYS A N 1
ATOM 1818 C CA . LYS A 1 228 ? 20.745 -3.012 -33.797 1.00 87.69 228 LYS A CA 1
ATOM 1819 C C . LYS A 1 228 ? 19.372 -3.202 -34.439 1.00 87.69 228 LYS A C 1
ATOM 1821 O O . LYS A 1 228 ? 19.316 -3.614 -35.593 1.00 87.69 228 LYS A O 1
ATOM 1826 N N . HIS A 1 229 ? 18.297 -2.891 -33.713 1.00 92.75 229 HIS A N 1
ATOM 1827 C CA . HIS A 1 229 ? 16.945 -2.935 -34.261 1.00 92.75 229 HIS A CA 1
ATOM 1828 C C . HIS A 1 229 ? 16.792 -1.915 -35.392 1.00 92.75 229 HIS A C 1
ATOM 1830 O O . HIS A 1 229 ? 16.420 -2.302 -36.492 1.00 92.75 229 HIS A O 1
ATOM 1836 N N . HIS A 1 230 ? 17.200 -0.657 -35.179 1.00 91.44 230 HIS A N 1
ATOM 1837 C CA . HIS A 1 230 ? 17.159 0.370 -36.230 1.00 91.44 230 HIS A CA 1
ATOM 1838 C C . HIS A 1 230 ? 17.957 -0.028 -37.483 1.00 91.44 230 HIS A C 1
ATOM 1840 O O . HIS A 1 230 ? 17.443 0.114 -38.590 1.00 91.44 230 HIS A O 1
ATOM 1846 N N . LYS A 1 231 ? 19.174 -0.586 -37.334 1.00 87.75 231 LYS A N 1
ATOM 1847 C CA . LYS A 1 231 ? 19.947 -1.125 -38.471 1.00 87.75 231 LYS A CA 1
ATOM 1848 C C . LYS A 1 231 ? 19.130 -2.174 -39.222 1.00 87.75 231 LYS A C 1
ATOM 1850 O O . LYS A 1 231 ? 19.029 -2.099 -40.440 1.00 87.75 231 LYS A O 1
ATOM 1855 N N . LYS A 1 232 ? 18.558 -3.139 -38.497 1.00 90.19 232 LYS A N 1
ATOM 1856 C CA . LYS A 1 232 ? 17.817 -4.248 -39.102 1.00 90.19 232 LYS A CA 1
ATOM 1857 C C . LYS A 1 232 ? 16.534 -3.787 -39.798 1.00 90.19 232 LYS A C 1
ATOM 1859 O O . LYS A 1 232 ? 16.173 -4.354 -40.820 1.00 90.19 232 LYS A O 1
ATOM 1864 N N . THR A 1 233 ? 15.894 -2.731 -39.304 1.00 90.06 233 THR A N 1
ATOM 1865 C CA . THR A 1 233 ? 14.748 -2.097 -39.970 1.00 90.06 233 THR A CA 1
ATOM 1866 C C . THR A 1 233 ? 15.152 -1.371 -41.257 1.00 90.06 233 THR A C 1
ATOM 1868 O O . THR A 1 233 ? 14.425 -1.445 -42.238 1.00 90.06 233 THR A O 1
ATOM 1871 N N . LEU A 1 234 ? 16.302 -0.685 -41.271 1.00 86.81 234 LEU A N 1
ATOM 1872 C CA . LEU A 1 234 ? 16.753 0.113 -42.421 1.00 86.81 234 LEU A CA 1
ATOM 1873 C C . LEU A 1 234 ? 17.427 -0.716 -43.521 1.00 86.81 234 LEU A C 1
ATOM 1875 O O . LEU A 1 234 ? 17.224 -0.457 -44.700 1.00 86.81 234 LEU A O 1
ATOM 1879 N N . MET A 1 235 ? 18.270 -1.673 -43.135 1.00 83.88 235 MET A N 1
ATOM 1880 C CA . MET A 1 235 ? 19.167 -2.394 -44.047 1.00 83.88 235 MET A CA 1
ATOM 1881 C C . MET A 1 235 ? 18.955 -3.913 -44.023 1.00 83.88 235 MET A C 1
ATOM 1883 O O . MET A 1 235 ? 19.689 -4.639 -44.687 1.00 83.88 235 MET A O 1
ATOM 1887 N N . GLY A 1 236 ? 17.994 -4.424 -43.249 1.00 85.50 236 GLY A N 1
ATOM 1888 C CA . GLY A 1 236 ? 17.826 -5.865 -43.063 1.00 85.50 236 GLY A CA 1
ATOM 1889 C C . GLY A 1 236 ? 19.042 -6.506 -42.387 1.00 85.50 236 GLY A C 1
ATOM 1890 O O . GLY A 1 236 ? 19.644 -5.939 -41.473 1.00 85.50 236 GLY A O 1
ATOM 1891 N N . ASP A 1 237 ? 19.407 -7.705 -42.839 1.00 81.81 237 ASP A N 1
ATOM 1892 C CA . ASP A 1 237 ? 20.592 -8.430 -42.358 1.00 81.81 237 ASP A CA 1
ATOM 1893 C C . ASP A 1 237 ? 21.883 -8.065 -43.118 1.00 81.81 237 ASP A C 1
ATOM 1895 O O . ASP A 1 237 ? 22.915 -8.702 -42.923 1.00 81.81 237 ASP A O 1
ATOM 1899 N N . SER A 1 238 ? 21.852 -7.010 -43.937 1.00 84.12 238 SER A N 1
ATOM 1900 C CA . SER A 1 238 ? 22.995 -6.588 -44.743 1.00 84.12 238 SER A CA 1
ATOM 1901 C C . SER A 1 238 ? 24.151 -6.021 -43.909 1.00 84.12 238 SER A C 1
ATOM 1903 O O . SER A 1 238 ? 23.976 -5.328 -42.892 1.00 84.12 238 SER A O 1
ATOM 1905 N N . ASP A 1 239 ? 25.365 -6.291 -44.379 1.00 87.56 239 ASP A N 1
ATOM 1906 C CA . ASP A 1 239 ? 26.590 -5.677 -43.876 1.00 87.56 239 ASP A CA 1
ATOM 1907 C C . ASP A 1 239 ? 26.811 -4.285 -44.484 1.00 87.56 239 ASP A C 1
ATOM 1909 O O . ASP A 1 239 ? 26.209 -3.910 -45.489 1.00 87.56 239 ASP A O 1
ATOM 1913 N N . TYR A 1 240 ? 27.657 -3.485 -43.838 1.00 85.69 240 TYR A N 1
ATOM 1914 C CA . TYR A 1 240 ? 28.065 -2.183 -44.359 1.00 85.69 240 TYR A CA 1
ATOM 1915 C C . TYR A 1 240 ? 29.158 -2.399 -45.405 1.00 85.69 240 TYR A C 1
ATOM 1917 O O . TYR A 1 240 ? 30.248 -2.839 -45.048 1.00 85.69 240 TYR A O 1
ATOM 1925 N N . ILE A 1 241 ? 28.879 -2.111 -46.674 1.00 86.94 241 ILE A N 1
ATOM 1926 C CA . ILE A 1 241 ? 29.815 -2.343 -47.782 1.00 86.94 241 ILE A CA 1
ATOM 1927 C C . ILE A 1 241 ? 30.458 -1.022 -48.196 1.00 86.94 241 ILE A C 1
ATOM 1929 O O . ILE A 1 241 ? 29.777 -0.015 -48.388 1.00 86.94 241 ILE A O 1
ATOM 1933 N N . CYS A 1 242 ? 31.779 -1.029 -48.333 1.00 90.31 242 CYS A N 1
ATOM 1934 C CA . CYS A 1 242 ? 32.544 0.079 -48.878 1.00 90.31 242 CYS A CA 1
ATOM 1935 C C . CYS A 1 242 ? 32.701 -0.090 -50.390 1.00 90.31 242 CYS A C 1
ATOM 1937 O O . CYS A 1 242 ? 33.546 -0.865 -50.819 1.00 90.31 242 CYS A O 1
ATOM 1939 N N . GLY A 1 243 ? 31.926 0.647 -51.190 1.00 86.56 243 GLY A N 1
ATOM 1940 C CA . GLY A 1 243 ? 31.950 0.541 -52.658 1.00 86.56 243 GLY A CA 1
ATOM 1941 C C . GLY A 1 243 ? 33.347 0.670 -53.294 1.00 86.56 243 GLY A C 1
ATOM 1942 O O . GLY A 1 243 ? 33.720 -0.208 -54.061 1.00 86.56 243 GLY A O 1
ATOM 1943 N N . PRO A 1 244 ? 34.166 1.682 -52.938 1.00 88.56 244 PRO A N 1
ATOM 1944 C CA . PRO A 1 244 ? 35.497 1.858 -53.533 1.00 88.56 244 PRO A CA 1
ATOM 1945 C C . PRO A 1 244 ? 36.511 0.757 -53.199 1.00 88.56 244 PRO A C 1
ATOM 1947 O O . PRO A 1 244 ? 37.508 0.597 -53.894 1.00 88.56 244 PRO A O 1
ATOM 1950 N N . CYS A 1 245 ? 36.317 0.042 -52.090 1.00 89.69 245 CYS A N 1
ATOM 1951 C CA . CYS A 1 245 ? 37.241 -1.006 -51.648 1.00 89.69 245 CYS A CA 1
ATOM 1952 C C . CYS A 1 245 ? 36.665 -2.419 -51.802 1.00 89.69 245 CYS A C 1
ATOM 1954 O O . CYS A 1 245 ? 37.413 -3.373 -51.617 1.00 89.69 245 CYS A O 1
ATOM 1956 N N . ASP A 1 246 ? 35.367 -2.532 -52.078 1.00 88.56 246 ASP A N 1
ATOM 1957 C CA . ASP A 1 246 ? 34.558 -3.754 -52.051 1.00 88.56 246 ASP A CA 1
ATOM 1958 C C . ASP A 1 246 ? 34.753 -4.607 -50.779 1.00 88.56 246 ASP A C 1
ATOM 1960 O O . ASP A 1 246 ? 34.844 -5.831 -50.805 1.00 88.56 246 ASP A O 1
ATOM 1964 N N . ILE A 1 247 ? 34.860 -3.939 -49.621 1.00 89.12 247 ILE A N 1
ATOM 1965 C CA . ILE A 1 247 ? 35.024 -4.592 -48.309 1.00 89.12 247 ILE A CA 1
ATOM 1966 C C . ILE A 1 247 ? 33.736 -4.446 -47.503 1.00 89.12 247 ILE A C 1
ATOM 1968 O O . ILE A 1 247 ? 33.206 -3.340 -47.355 1.00 89.12 247 ILE A O 1
ATOM 1972 N N . SER A 1 248 ? 33.262 -5.554 -46.933 1.00 90.50 248 SER A N 1
ATOM 1973 C CA . SER A 1 248 ? 32.108 -5.589 -46.039 1.00 90.50 248 SER A CA 1
ATOM 1974 C C . SER A 1 248 ? 32.506 -5.511 -44.562 1.00 90.50 248 SER A C 1
ATOM 1976 O O . SER A 1 248 ? 33.528 -6.032 -44.114 1.00 90.50 248 SER A O 1
ATOM 1978 N N . PHE A 1 249 ? 31.665 -4.845 -43.773 1.00 89.62 249 PHE A N 1
ATOM 1979 C CA . PHE A 1 249 ? 31.845 -4.655 -42.341 1.00 89.62 249 PHE A CA 1
ATOM 1980 C C . PHE A 1 249 ? 30.553 -4.969 -41.594 1.00 89.62 249 PHE A C 1
ATOM 1982 O O . PHE A 1 249 ? 29.497 -4.388 -41.844 1.00 89.62 249 PHE A O 1
ATOM 1989 N N . LYS A 1 250 ? 30.653 -5.813 -40.567 1.00 85.19 250 LYS A N 1
ATOM 1990 C CA . LYS A 1 250 ? 29.508 -6.194 -39.725 1.00 85.19 250 LYS A CA 1
ATOM 1991 C C . LYS A 1 250 ? 28.949 -5.033 -38.888 1.00 85.19 250 LYS A C 1
ATOM 1993 O O . LYS A 1 250 ? 27.744 -4.959 -38.616 1.00 85.19 250 LYS A O 1
ATOM 1998 N N . TYR A 1 251 ? 29.820 -4.106 -38.479 1.00 84.12 251 TYR A N 1
ATOM 1999 C CA . TYR A 1 251 ? 29.506 -3.004 -37.563 1.00 84.12 251 TYR A CA 1
ATOM 2000 C C . TYR A 1 251 ? 29.756 -1.633 -38.195 1.00 84.12 251 TYR A C 1
ATOM 2002 O O . TYR A 1 251 ? 30.776 -1.417 -38.846 1.00 84.12 251 TYR A O 1
ATOM 2010 N N . LEU A 1 252 ? 28.868 -0.675 -37.902 1.00 85.50 252 LEU A N 1
ATOM 2011 C CA . LEU A 1 252 ? 28.964 0.698 -38.408 1.00 85.50 252 LEU A CA 1
ATOM 2012 C C . LEU A 1 252 ? 30.249 1.398 -37.953 1.00 85.50 252 LEU A C 1
ATOM 2014 O O . LEU A 1 252 ? 30.811 2.193 -38.696 1.00 85.50 252 LEU A O 1
ATOM 2018 N N . SER A 1 253 ? 30.712 1.124 -36.732 1.00 89.94 253 SER A N 1
ATOM 2019 C CA . SER A 1 253 ? 31.961 1.684 -36.210 1.00 89.94 253 SER A CA 1
ATOM 2020 C C . SER A 1 253 ? 33.166 1.226 -37.028 1.00 89.94 253 SER A C 1
ATOM 2022 O O . SER A 1 253 ? 33.973 2.061 -37.416 1.00 89.94 253 SER A O 1
ATOM 2024 N N . ALA A 1 254 ? 33.249 -0.068 -37.351 1.00 91.62 254 ALA A N 1
ATOM 2025 C CA . ALA A 1 254 ? 34.326 -0.626 -38.165 1.00 91.62 254 ALA A CA 1
ATOM 2026 C C . ALA A 1 254 ? 34.316 -0.050 -39.589 1.00 91.62 254 ALA A C 1
ATOM 2028 O O . ALA A 1 254 ? 35.357 0.394 -40.067 1.00 91.62 254 ALA A O 1
ATOM 2029 N N . TYR A 1 255 ? 33.134 0.043 -40.209 1.00 91.94 255 TYR A N 1
ATOM 2030 C CA . TYR A 1 255 ? 32.954 0.706 -41.504 1.00 91.94 255 TYR A CA 1
ATOM 2031 C C . TYR A 1 255 ? 33.422 2.169 -41.470 1.00 91.94 255 TYR A C 1
ATOM 2033 O O . TYR A 1 255 ? 34.251 2.580 -42.275 1.00 91.94 255 TYR A O 1
ATOM 2041 N N . LYS A 1 256 ? 32.967 2.954 -40.482 1.00 92.12 256 LYS A N 1
ATOM 2042 C CA . LYS A 1 256 ? 33.362 4.365 -40.331 1.00 92.12 256 LYS A CA 1
ATOM 2043 C C . LYS A 1 256 ? 34.865 4.536 -40.109 1.00 92.12 256 LYS A C 1
ATOM 2045 O O . LYS A 1 256 ? 35.440 5.485 -40.632 1.00 92.12 256 LYS A O 1
ATOM 2050 N N . THR A 1 257 ? 35.496 3.653 -39.336 1.00 94.44 257 THR A N 1
ATOM 2051 C CA . THR A 1 257 ? 36.951 3.676 -39.129 1.00 94.44 257 THR A CA 1
ATOM 2052 C C . THR A 1 257 ? 37.694 3.338 -40.418 1.00 94.44 257 THR A C 1
ATOM 2054 O O . THR A 1 257 ? 38.645 4.035 -40.759 1.00 94.44 257 THR A O 1
ATOM 2057 N N . HIS A 1 258 ? 37.233 2.338 -41.175 1.00 92.69 258 HIS A N 1
ATOM 2058 C CA . HIS A 1 258 ? 37.788 2.017 -42.490 1.00 92.69 258 HIS A CA 1
ATOM 2059 C C . HIS A 1 258 ? 37.702 3.209 -43.449 1.00 92.69 258 HIS A C 1
ATOM 2061 O O . HIS A 1 258 ? 38.724 3.589 -44.015 1.00 92.69 258 HIS A O 1
ATOM 2067 N N . CYS A 1 259 ? 36.540 3.860 -43.553 1.00 90.19 259 CYS A N 1
ATOM 2068 C CA . CYS A 1 259 ? 36.347 5.020 -44.429 1.00 90.19 259 CYS A CA 1
ATOM 2069 C C . CYS A 1 259 ? 37.222 6.234 -44.065 1.00 90.19 259 CYS A C 1
ATOM 2071 O O . CYS A 1 259 ? 37.377 7.148 -44.863 1.00 90.19 259 CYS A O 1
ATOM 2073 N N . ARG A 1 260 ? 37.787 6.270 -42.853 1.00 93.06 260 ARG A N 1
ATOM 2074 C CA . ARG A 1 260 ? 38.714 7.321 -42.396 1.00 93.06 260 ARG A CA 1
ATOM 2075 C C . ARG A 1 260 ? 40.179 6.892 -42.454 1.00 93.06 260 ARG A C 1
ATOM 2077 O O . ARG A 1 260 ? 41.056 7.685 -42.127 1.00 93.06 260 ARG A O 1
ATOM 2084 N N . SER A 1 261 ? 40.450 5.635 -42.798 1.00 92.56 261 SER A N 1
ATOM 2085 C CA . SER A 1 261 ? 41.812 5.115 -42.867 1.00 92.56 261 SER A CA 1
ATOM 2086 C C . SER A 1 261 ? 42.550 5.700 -44.068 1.00 92.56 261 SER A C 1
ATOM 2088 O O . SER A 1 261 ? 41.964 5.895 -45.134 1.00 92.56 261 SER A O 1
ATOM 2090 N N . LYS A 1 262 ? 43.856 5.945 -43.908 1.00 89.50 262 LYS A N 1
ATOM 2091 C CA . LYS A 1 262 ? 44.701 6.518 -44.965 1.00 89.50 262 LYS A CA 1
ATOM 2092 C C . LYS A 1 262 ? 44.601 5.720 -46.272 1.00 89.50 262 LYS A C 1
ATOM 2094 O O . LYS A 1 262 ? 44.364 6.301 -47.322 1.00 89.50 262 LYS A O 1
ATOM 2099 N N . GLY A 1 263 ? 44.669 4.390 -46.177 1.00 86.94 263 GLY A N 1
ATOM 2100 C CA . GLY A 1 263 ? 44.590 3.503 -47.341 1.00 86.94 263 GLY A CA 1
ATOM 2101 C C . GLY A 1 263 ? 43.225 3.488 -48.041 1.00 86.94 263 GLY A C 1
ATOM 2102 O O . GLY A 1 263 ? 43.165 3.182 -49.226 1.00 86.94 263 GLY A O 1
ATOM 2103 N N . HIS A 1 264 ? 42.130 3.826 -47.350 1.00 88.81 264 HIS A N 1
ATOM 2104 C CA . HIS A 1 264 ? 40.838 4.035 -48.009 1.00 88.81 264 HIS A CA 1
ATOM 2105 C C . HIS A 1 264 ? 40.810 5.376 -48.750 1.00 88.81 264 HIS A C 1
ATOM 2107 O O . HIS A 1 264 ? 40.425 5.412 -49.913 1.00 88.81 264 HIS A O 1
ATOM 2113 N N . LEU A 1 265 ? 41.268 6.455 -48.103 1.00 89.50 265 LEU A N 1
ATOM 2114 C CA . LEU A 1 265 ? 41.285 7.796 -48.696 1.00 89.50 265 LEU A CA 1
ATOM 2115 C C . LEU A 1 265 ? 42.143 7.853 -49.968 1.00 89.50 265 LEU A C 1
ATOM 2117 O O . LEU A 1 265 ? 41.699 8.406 -50.969 1.00 89.50 265 LEU A O 1
ATOM 2121 N N . GLU A 1 266 ? 43.318 7.219 -49.957 1.00 86.44 266 GLU A N 1
ATOM 2122 C CA . GLU A 1 266 ? 44.203 7.113 -51.128 1.00 86.44 266 GLU A CA 1
ATOM 2123 C C . GLU A 1 266 ? 43.531 6.387 -52.311 1.00 86.44 266 GLU A C 1
ATOM 2125 O O . GLU A 1 266 ? 43.739 6.764 -53.460 1.00 86.44 266 GLU A O 1
ATOM 2130 N N . ARG A 1 267 ? 42.674 5.386 -52.054 1.00 81.31 267 ARG A N 1
ATOM 2131 C CA . ARG A 1 267 ? 41.932 4.652 -53.100 1.00 81.31 267 ARG A CA 1
ATOM 2132 C C . ARG A 1 267 ? 40.735 5.411 -53.669 1.00 81.31 267 ARG A C 1
ATOM 2134 O O . ARG A 1 267 ? 40.274 5.066 -54.745 1.00 81.31 267 ARG A O 1
ATOM 2141 N N . THR A 1 268 ? 40.209 6.395 -52.944 1.00 80.06 268 THR A N 1
ATOM 2142 C CA . THR A 1 268 ? 39.055 7.206 -53.376 1.00 80.06 268 THR A CA 1
ATOM 2143 C C . THR A 1 268 ? 39.438 8.502 -54.094 1.00 80.06 268 THR A C 1
ATOM 2145 O O . THR A 1 268 ? 38.554 9.251 -54.494 1.00 80.06 268 THR A O 1
ATOM 2148 N N . GLN A 1 269 ? 40.737 8.806 -54.198 1.00 70.44 269 GLN A N 1
ATOM 2149 C CA . GLN A 1 269 ? 41.265 10.041 -54.796 1.00 70.44 269 GLN A CA 1
ATOM 2150 C C . GLN A 1 269 ? 41.628 9.914 -56.290 1.00 70.44 269 GLN A C 1
ATOM 2152 O O . GLN A 1 269 ? 42.168 10.863 -56.856 1.00 70.44 269 GLN A O 1
ATOM 2157 N N . TYR A 1 270 ? 41.302 8.785 -56.923 1.00 55.53 270 TYR A N 1
ATOM 2158 C CA . TYR A 1 270 ? 41.418 8.534 -58.364 1.00 55.53 270 TYR A CA 1
ATOM 2159 C C . TYR A 1 270 ? 40.055 8.132 -58.929 1.00 55.53 270 TYR A C 1
ATOM 2161 O O . TYR A 1 270 ? 39.821 8.421 -60.122 1.00 55.53 270 TYR A O 1
#

Secondary structure (DSSP, 8-state):
-HHHHHHHHHHHHHHHHHHHHTT-SS---HHHHHHT-SHHHHHHHHHHHT----HHHHHHHT-SSPPPHHHHHTS--PPPTT--EEEEEEE--TTS--EEEEEEE---TTS----------HHHHHHHHHHHHHHHHHHHHHHHHHHHHHHHHHHHHHHHHHHHHHHHHHHS--HHHHHHHHHHHHHHHHHHHHHHHHHHHTTSEEETTTTEEESSHHHHHHHHTSHHHHHHHHHTT--EEETTTTEEESSHHHHHHHHTSHHHHHHT--